Protein AF-A0A3M7QL82-F1 (afdb_monomer_lite)

Structure (mmCIF, N/CA/C/O backbone):
data_AF-A0A3M7QL82-F1
#
_entry.id   AF-A0A3M7QL82-F1
#
loop_
_atom_site.group_PDB
_atom_site.id
_atom_site.type_symbol
_atom_site.label_atom_id
_atom_site.label_alt_id
_atom_site.label_comp_id
_atom_site.label_asym_id
_atom_site.label_entity_id
_atom_site.label_seq_id
_atom_site.pdbx_PDB_ins_code
_atom_site.Cartn_x
_atom_site.Cartn_y
_atom_site.Cartn_z
_atom_site.occupancy
_atom_site.B_iso_or_equiv
_atom_site.auth_seq_id
_atom_site.auth_comp_id
_atom_site.auth_asym_id
_atom_site.auth_atom_id
_atom_site.pdbx_PDB_model_num
ATOM 1 N N . MET A 1 1 ? 53.773 -26.447 -35.387 1.00 38.72 1 MET A N 1
ATOM 2 C CA . MET A 1 1 ? 53.080 -25.247 -35.894 1.00 38.72 1 MET A CA 1
ATOM 3 C C . MET A 1 1 ? 54.120 -24.141 -35.953 1.00 38.72 1 MET A C 1
ATOM 5 O O . MET A 1 1 ? 54.523 -23.651 -34.909 1.00 38.72 1 MET A O 1
ATOM 9 N N . LEU A 1 2 ? 54.690 -23.881 -37.133 1.00 38.50 2 LEU A N 1
ATOM 10 C CA . LEU A 1 2 ? 55.641 -22.779 -37.301 1.00 38.50 2 LEU A CA 1
ATOM 11 C C . LEU A 1 2 ? 54.832 -21.485 -37.176 1.00 38.50 2 LEU A C 1
ATOM 13 O O . LEU A 1 2 ? 53.943 -21.253 -37.990 1.00 38.50 2 LEU A O 1
ATOM 17 N N . MET A 1 3 ? 55.087 -20.707 -36.126 1.00 42.16 3 MET A N 1
ATOM 18 C CA . MET A 1 3 ? 54.547 -19.357 -35.973 1.00 42.16 3 MET A CA 1
ATOM 19 C C . MET A 1 3 ? 55.106 -18.533 -37.137 1.00 42.16 3 MET A C 1
ATOM 21 O O . MET A 1 3 ? 56.284 -18.182 -37.135 1.00 42.16 3 MET A O 1
ATOM 25 N N . LEU A 1 4 ? 54.310 -18.334 -38.189 1.00 55.72 4 LEU A N 1
ATOM 26 C CA . LEU A 1 4 ? 54.666 -17.415 -39.264 1.00 55.72 4 LEU A CA 1
ATOM 27 C C . LEU A 1 4 ? 54.619 -16.009 -38.665 1.00 55.72 4 LEU A C 1
ATOM 29 O O . LEU A 1 4 ? 53.579 -15.590 -38.168 1.00 55.72 4 LEU A O 1
ATOM 33 N N . ASP A 1 5 ? 55.759 -15.328 -38.669 1.00 60.69 5 ASP A N 1
ATOM 34 C CA . ASP A 1 5 ? 55.912 -13.963 -38.170 1.00 60.69 5 ASP A CA 1
ATOM 35 C C . ASP A 1 5 ? 54.894 -13.029 -38.859 1.00 60.69 5 ASP A C 1
ATOM 37 O O . ASP A 1 5 ? 54.830 -13.001 -40.092 1.00 60.69 5 ASP A O 1
ATOM 41 N N . ASP A 1 6 ? 54.114 -12.245 -38.099 1.00 67.44 6 ASP A N 1
ATOM 42 C CA . ASP A 1 6 ? 53.086 -11.311 -38.620 1.00 67.44 6 ASP A CA 1
ATOM 43 C C . ASP A 1 6 ? 53.654 -10.323 -39.665 1.00 67.44 6 ASP A C 1
ATOM 45 O O . ASP A 1 6 ? 52.943 -9.778 -40.515 1.00 67.44 6 ASP A O 1
ATOM 49 N N . GLU A 1 7 ? 54.970 -10.117 -39.640 1.00 75.94 7 GLU A N 1
ATOM 50 C CA . GLU A 1 7 ? 55.744 -9.311 -40.583 1.00 75.94 7 GLU A CA 1
ATOM 51 C C . GLU A 1 7 ? 55.794 -9.871 -42.017 1.00 75.94 7 GLU A C 1
ATOM 53 O O . GLU A 1 7 ? 56.098 -9.124 -42.958 1.00 75.94 7 GLU A O 1
ATOM 58 N N . LEU A 1 8 ? 55.477 -11.157 -42.212 1.00 78.94 8 LEU A N 1
ATOM 59 C CA . LEU A 1 8 ? 55.397 -11.812 -43.525 1.00 78.94 8 LEU A CA 1
ATOM 60 C C . LEU A 1 8 ? 54.134 -11.419 -44.300 1.00 78.94 8 LEU A C 1
ATOM 62 O O . LEU A 1 8 ? 54.125 -11.441 -45.532 1.00 78.94 8 LEU A O 1
ATOM 66 N N . PHE A 1 9 ? 53.076 -11.021 -43.590 1.00 85.69 9 PHE A N 1
ATOM 67 C CA . PHE A 1 9 ? 51.798 -10.622 -44.178 1.00 85.69 9 PHE A CA 1
ATOM 68 C C . PHE A 1 9 ? 51.691 -9.118 -44.437 1.00 85.69 9 PHE A C 1
ATOM 70 O O . PHE A 1 9 ? 50.705 -8.661 -45.020 1.00 85.69 9 PHE A O 1
ATOM 77 N N . LYS A 1 10 ? 52.705 -8.337 -44.051 1.00 90.25 10 LYS A N 1
ATOM 78 C CA . LYS A 1 10 ? 52.745 -6.889 -44.262 1.00 90.25 10 LYS A CA 1
ATOM 79 C C . LYS A 1 10 ? 53.452 -6.530 -45.559 1.00 90.25 10 LYS A C 1
ATOM 81 O O . LYS A 1 10 ? 54.541 -7.001 -45.878 1.00 90.25 10 LYS A O 1
ATOM 86 N N . CYS A 1 11 ? 52.849 -5.612 -46.302 1.00 91.81 11 CYS A N 1
ATOM 87 C CA . CYS A 1 11 ? 53.449 -5.056 -47.497 1.00 91.81 11 CYS A CA 1
ATOM 88 C C . CYS A 1 11 ? 54.651 -4.184 -47.141 1.00 91.81 11 CYS A C 1
ATOM 90 O O . CYS A 1 11 ? 54.502 -3.156 -46.481 1.00 91.81 11 CYS A O 1
ATOM 92 N N . LYS A 1 12 ? 55.821 -4.489 -47.705 1.00 88.19 12 LYS A N 1
ATOM 93 C CA . LYS A 1 12 ? 57.046 -3.706 -47.464 1.00 88.19 12 LYS A CA 1
ATOM 94 C C . LYS A 1 12 ? 56.990 -2.258 -47.976 1.00 88.19 12 LYS A C 1
ATOM 96 O O . LYS A 1 12 ? 57.871 -1.460 -47.673 1.00 88.19 12 LYS A O 1
ATOM 101 N N . PHE A 1 13 ? 55.960 -1.889 -48.745 1.00 89.44 13 PHE A N 1
ATOM 102 C CA . PHE A 1 13 ? 55.777 -0.535 -49.276 1.00 89.44 13 PHE A CA 1
ATOM 103 C C . PHE A 1 13 ? 54.803 0.313 -48.461 1.00 89.44 13 PHE A C 1
ATOM 105 O O . PHE A 1 13 ? 55.164 1.446 -48.127 1.00 89.44 13 PHE A O 1
ATOM 112 N N . CYS A 1 14 ? 53.608 -0.210 -48.167 1.00 91.56 14 CYS A N 1
ATOM 113 C CA . CYS A 1 14 ? 52.545 0.519 -47.466 1.00 91.56 14 CYS A CA 1
ATOM 114 C C . CYS A 1 14 ? 52.379 0.126 -45.991 1.00 91.56 14 CYS A C 1
ATOM 116 O O . CYS A 1 14 ? 51.593 0.764 -45.299 1.00 91.56 14 CYS A O 1
ATOM 118 N N . GLN A 1 15 ? 53.095 -0.902 -45.522 1.00 88.88 15 GLN A N 1
ATOM 119 C CA . GLN A 1 15 ? 53.064 -1.430 -44.149 1.00 88.88 15 GLN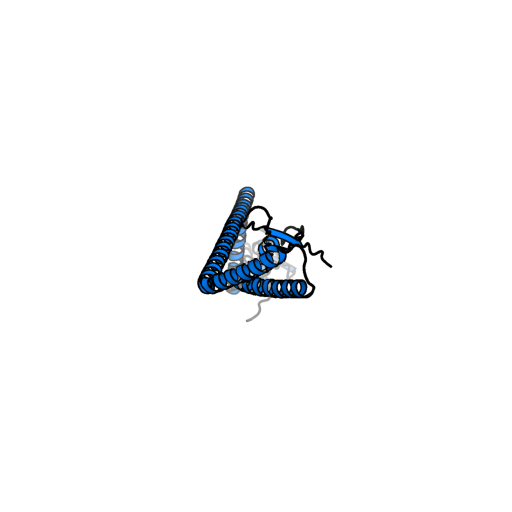 A CA 1
ATOM 120 C C . GLN A 1 15 ? 51.693 -1.953 -43.678 1.00 88.88 15 GLN A C 1
ATOM 122 O O . GLN A 1 15 ? 51.524 -2.292 -42.510 1.00 88.88 15 GLN A O 1
ATOM 127 N N . LYS A 1 16 ? 50.713 -2.058 -44.584 1.00 90.19 16 LYS A N 1
ATOM 128 C CA . LYS A 1 16 ? 49.408 -2.695 -44.345 1.00 90.19 16 LYS A CA 1
ATOM 129 C C . LYS A 1 16 ? 49.456 -4.174 -44.729 1.00 90.19 16 LYS A C 1
ATOM 131 O O . LYS A 1 16 ? 50.356 -4.584 -45.466 1.00 90.19 16 LYS A O 1
ATOM 136 N N . THR A 1 17 ? 48.468 -4.951 -44.287 1.00 88.31 17 THR A N 1
ATOM 137 C CA .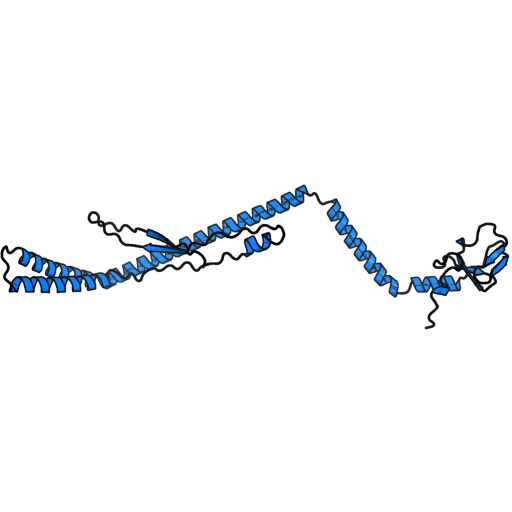 THR A 1 17 ? 48.261 -6.335 -44.738 1.00 88.31 17 THR A CA 1
ATOM 138 C C . THR A 1 17 ? 48.234 -6.402 -46.265 1.00 88.31 17 THR A C 1
ATOM 140 O O . THR A 1 17 ? 47.618 -5.560 -46.926 1.00 88.31 17 THR A O 1
ATOM 143 N N . LEU A 1 18 ? 48.950 -7.373 -46.826 1.00 89.56 18 LEU A N 1
ATOM 144 C CA . LEU A 1 18 ? 49.077 -7.566 -48.263 1.00 89.56 18 LEU A CA 1
ATOM 145 C C . LEU A 1 18 ? 47.705 -7.805 -48.905 1.00 89.56 18 LEU A C 1
ATOM 147 O O . LEU A 1 18 ? 46.992 -8.734 -48.544 1.00 89.56 18 LEU A O 1
ATOM 151 N N . ASN A 1 19 ? 47.370 -6.979 -49.893 1.00 88.75 19 ASN A N 1
ATOM 152 C CA . ASN A 1 19 ? 46.201 -7.147 -50.749 1.00 88.75 19 ASN A CA 1
ATOM 153 C C . ASN A 1 19 ? 46.685 -7.472 -52.169 1.00 88.75 19 ASN A C 1
ATOM 155 O O . ASN A 1 19 ? 47.445 -6.683 -52.738 1.00 88.75 19 ASN A O 1
ATOM 159 N N . ASP A 1 20 ? 46.289 -8.632 -52.704 1.00 90.19 20 ASP A N 1
ATOM 160 C CA . ASP A 1 20 ? 46.795 -9.205 -53.964 1.00 90.19 20 ASP A CA 1
ATOM 161 C C . ASP A 1 20 ? 48.344 -9.190 -54.041 1.00 90.19 20 ASP A C 1
ATOM 163 O O . ASP A 1 20 ? 48.938 -8.399 -54.789 1.00 90.19 20 ASP A O 1
ATOM 167 N N . PRO A 1 21 ? 49.026 -10.010 -53.211 1.00 93.31 21 PRO A N 1
ATOM 168 C CA . PRO A 1 21 ? 50.477 -9.964 -53.060 1.00 93.31 21 PRO A CA 1
ATOM 169 C C . PRO A 1 21 ? 51.205 -10.320 -54.361 1.00 93.31 21 PRO A C 1
ATOM 171 O O . PRO A 1 21 ? 50.915 -11.327 -55.005 1.00 93.31 21 PRO A O 1
ATOM 174 N N . ARG A 1 22 ? 52.215 -9.526 -54.721 1.00 93.69 22 ARG A N 1
ATOM 175 C CA . ARG A 1 22 ? 53.104 -9.713 -55.874 1.00 93.69 22 ARG A CA 1
ATOM 176 C C . ARG A 1 22 ? 54.542 -9.923 -55.419 1.00 93.69 22 ARG A C 1
ATOM 178 O O . ARG A 1 22 ? 55.003 -9.202 -54.539 1.00 93.69 22 ARG A O 1
ATOM 185 N N . ILE A 1 23 ? 55.239 -10.875 -56.038 1.00 93.50 23 ILE A N 1
ATOM 186 C CA . ILE A 1 23 ? 56.617 -11.244 -55.686 1.00 93.50 23 ILE A CA 1
ATOM 187 C C . ILE A 1 23 ? 57.605 -10.398 -56.491 1.00 93.50 23 ILE A C 1
ATOM 189 O O . ILE A 1 23 ? 57.558 -10.369 -57.724 1.00 93.50 23 ILE A O 1
ATOM 193 N N . LEU A 1 24 ? 58.515 -9.728 -55.791 1.00 93.00 24 LEU A N 1
ATOM 194 C CA . LEU A 1 24 ? 59.662 -9.040 -56.375 1.00 93.00 24 LEU A CA 1
ATOM 195 C C . LEU A 1 24 ? 60.792 -10.036 -56.691 1.00 93.00 24 LEU A C 1
ATOM 197 O O . LEU A 1 24 ? 60.893 -11.066 -56.030 1.00 93.00 24 LEU A O 1
ATOM 201 N N . PRO A 1 25 ? 61.711 -9.728 -57.627 1.00 92.69 25 PRO A N 1
ATOM 202 C CA . PRO A 1 25 ? 62.859 -10.593 -57.923 1.00 92.69 25 PRO A CA 1
ATOM 203 C C . PRO A 1 25 ? 63.746 -10.915 -56.712 1.00 92.69 25 PRO A C 1
ATOM 205 O O . PRO A 1 25 ? 64.403 -11.948 -56.702 1.00 92.69 25 PRO A O 1
ATOM 208 N N . CYS A 1 26 ? 63.746 -10.059 -55.684 1.00 92.19 26 CYS A N 1
ATOM 209 C CA . CYS A 1 26 ? 64.449 -10.296 -54.423 1.00 92.19 26 CYS A CA 1
ATOM 210 C C . CYS A 1 26 ? 63.698 -11.216 -53.436 1.00 92.19 26 CYS A C 1
ATOM 212 O O . CYS A 1 26 ? 64.174 -11.408 -52.325 1.00 92.19 26 CYS A O 1
ATOM 214 N N . GLY A 1 27 ? 62.522 -11.744 -53.799 1.00 89.62 27 GLY A N 1
ATOM 215 C CA . GLY A 1 27 ? 61.705 -12.646 -52.973 1.00 89.62 27 GLY A CA 1
ATOM 216 C C . GLY A 1 27 ? 60.665 -11.956 -52.081 1.00 89.62 27 GLY A C 1
ATOM 21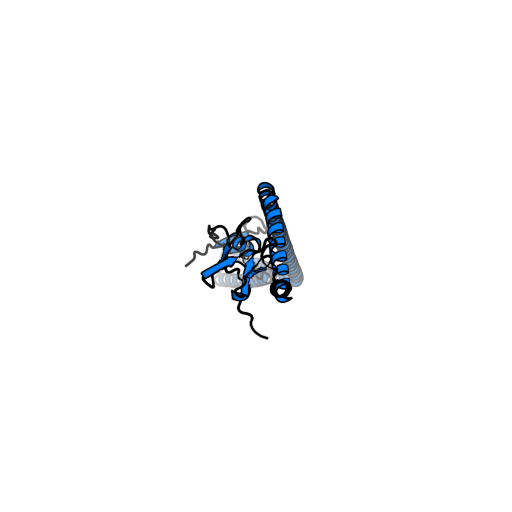7 O O . GLY A 1 27 ? 59.746 -12.606 -51.590 1.00 89.62 27 GLY A O 1
ATOM 218 N N . GLU A 1 28 ? 60.753 -10.637 -51.913 1.00 91.88 28 GLU A N 1
ATOM 219 C CA . GLU A 1 28 ? 59.814 -9.858 -51.096 1.00 91.88 28 GLU A CA 1
ATOM 220 C C . GLU A 1 28 ? 58.437 -9.716 -51.748 1.00 91.88 28 GLU A C 1
ATOM 222 O O . GLU A 1 28 ? 58.312 -9.691 -52.975 1.00 91.88 28 GLU A O 1
ATOM 227 N N . SER A 1 29 ? 57.397 -9.568 -50.924 1.00 92.75 29 SER A N 1
ATOM 228 C CA . SER A 1 29 ? 56.015 -9.422 -51.395 1.00 92.75 29 SER A CA 1
ATOM 229 C C . SER A 1 29 ? 55.451 -8.020 -51.149 1.00 92.75 29 SER A C 1
ATOM 231 O O . SER A 1 29 ? 55.646 -7.409 -50.095 1.00 92.75 29 SER A O 1
ATOM 233 N N . ILE A 1 30 ? 54.730 -7.493 -52.140 1.00 93.94 30 ILE A N 1
ATOM 234 C CA . ILE A 1 30 ? 54.096 -6.166 -52.100 1.00 93.94 30 ILE A CA 1
ATOM 235 C C . ILE A 1 30 ? 52.654 -6.224 -52.610 1.00 93.94 30 ILE A C 1
ATOM 237 O O . ILE A 1 30 ? 52.316 -7.138 -53.351 1.00 93.94 30 ILE A O 1
ATOM 241 N N . CYS A 1 31 ? 51.799 -5.258 -52.262 1.00 93.69 31 CYS A N 1
ATOM 242 C CA . CYS A 1 31 ? 50.459 -5.191 -52.855 1.00 93.69 31 CYS A CA 1
ATOM 243 C C . CYS A 1 31 ? 50.556 -4.841 -54.343 1.00 93.69 31 CYS A C 1
ATOM 245 O O . CYS A 1 31 ? 51.385 -4.010 -54.728 1.00 93.69 31 CYS A O 1
ATOM 247 N N . SER A 1 32 ? 49.666 -5.383 -55.172 1.00 91.31 32 SER A N 1
ATOM 248 C CA . SER A 1 32 ? 49.602 -5.024 -56.596 1.00 91.31 32 SER A CA 1
ATOM 249 C C . SER A 1 32 ? 49.390 -3.525 -56.825 1.00 91.31 32 SER A C 1
ATOM 251 O O . SER A 1 32 ? 50.033 -2.933 -57.688 1.00 91.31 32 SER A O 1
ATOM 253 N N . THR A 1 33 ? 48.585 -2.881 -55.979 1.00 91.88 33 THR A N 1
ATOM 254 C CA . THR A 1 33 ? 48.325 -1.431 -56.005 1.00 91.88 33 THR A CA 1
ATOM 255 C C . THR A 1 33 ? 49.527 -0.575 -55.603 1.00 91.88 33 THR A C 1
ATOM 257 O O . THR A 1 33 ? 49.556 0.618 -55.892 1.00 91.88 33 THR A O 1
ATOM 260 N N . CYS A 1 34 ? 50.535 -1.160 -54.948 1.00 92.25 34 CYS A N 1
ATOM 261 C CA . CYS A 1 34 ? 51.770 -0.460 -54.586 1.00 92.25 34 CYS A CA 1
ATOM 262 C C . CYS A 1 34 ? 52.776 -0.397 -55.743 1.00 92.25 34 CYS A C 1
ATOM 264 O O . CYS A 1 34 ? 53.832 0.217 -55.589 1.00 92.25 34 CYS A O 1
ATOM 266 N N . VAL A 1 35 ? 52.465 -1.010 -56.891 1.00 89.75 35 VAL A N 1
ATOM 267 C CA . VAL A 1 35 ? 53.227 -0.868 -58.133 1.00 89.75 35 VAL A CA 1
ATOM 268 C C . VAL A 1 35 ? 52.616 0.284 -58.939 1.00 89.75 35 VAL A C 1
ATOM 270 O O . VAL A 1 35 ? 51.498 0.143 -59.434 1.00 89.75 35 VAL A O 1
ATOM 273 N N . PRO A 1 36 ? 53.307 1.429 -59.100 1.00 85.19 36 PRO A N 1
ATOM 274 C CA . PRO A 1 36 ? 52.764 2.547 -59.865 1.00 85.19 36 PRO A CA 1
ATOM 275 C C . PRO A 1 36 ? 52.537 2.163 -61.333 1.00 85.19 36 PRO A C 1
ATOM 277 O O . PRO A 1 36 ? 53.384 1.509 -61.950 1.00 85.19 36 PRO A O 1
ATOM 280 N N . ALA A 1 37 ? 51.417 2.601 -61.910 1.00 82.25 37 ALA A N 1
ATOM 281 C CA . ALA A 1 37 ? 51.105 2.355 -63.316 1.00 82.25 37 ALA A CA 1
ATOM 282 C C . ALA A 1 37 ? 52.200 2.929 -64.237 1.00 82.25 37 ALA A C 1
ATOM 284 O O . ALA A 1 37 ? 52.689 4.037 -64.027 1.00 82.25 37 ALA A O 1
ATOM 285 N N . GLY A 1 38 ? 52.620 2.159 -65.247 1.00 78.44 38 GLY A N 1
ATOM 286 C CA . GLY A 1 38 ? 53.666 2.571 -66.196 1.00 78.44 38 GLY A CA 1
ATOM 287 C C . GLY A 1 38 ? 55.097 2.591 -65.635 1.00 78.44 38 GLY A C 1
ATOM 288 O O . GLY A 1 38 ? 56.030 2.976 -66.344 1.00 78.44 38 GLY A O 1
ATOM 289 N N . CYS A 1 39 ? 55.309 2.162 -64.386 1.00 85.75 39 CYS A N 1
ATOM 290 C CA . CYS A 1 39 ? 56.639 2.083 -63.791 1.00 85.75 39 CYS A CA 1
ATOM 291 C C . CYS A 1 39 ? 57.489 1.015 -64.496 1.00 85.75 39 CYS A C 1
ATOM 293 O O . CYS A 1 39 ? 57.133 -0.157 -64.493 1.00 85.75 39 CYS A O 1
ATOM 295 N N . LYS A 1 40 ? 58.635 1.403 -65.076 1.00 87.75 40 LYS A N 1
ATOM 296 C CA . LYS A 1 40 ? 59.572 0.463 -65.726 1.00 87.75 40 LYS A CA 1
ATOM 297 C C . LYS A 1 40 ? 60.547 -0.192 -64.743 1.00 87.75 40 LYS A C 1
ATOM 299 O O . LYS A 1 40 ? 61.027 -1.296 -64.993 1.00 87.75 40 LYS A O 1
ATOM 304 N N . ARG A 1 41 ? 60.885 0.494 -63.643 1.00 91.00 41 ARG A N 1
ATOM 305 C CA . ARG A 1 41 ? 61.802 0.001 -62.603 1.00 91.00 41 ARG A CA 1
ATOM 306 C C . ARG A 1 41 ? 61.332 0.441 -61.221 1.00 91.00 41 ARG A C 1
ATOM 308 O O . ARG A 1 41 ? 61.244 1.639 -60.966 1.00 91.00 41 ARG A O 1
ATOM 315 N N . LEU A 1 42 ? 61.101 -0.515 -60.328 1.00 91.88 42 LEU A N 1
ATOM 316 C CA . LEU A 1 42 ? 60.662 -0.275 -58.955 1.00 91.88 42 LEU A CA 1
ATOM 317 C C . LEU A 1 42 ? 61.852 -0.406 -57.994 1.00 91.88 42 LEU A C 1
ATOM 319 O O . LEU A 1 42 ? 62.547 -1.420 -58.015 1.00 91.88 42 LEU A O 1
ATOM 323 N N . LYS A 1 43 ? 62.091 0.601 -57.142 1.00 92.44 43 LYS A N 1
ATOM 324 C CA . LYS A 1 43 ? 63.104 0.518 -56.077 1.00 92.44 43 LYS A CA 1
ATOM 325 C C . LYS A 1 43 ? 62.514 -0.208 -54.867 1.00 92.44 43 LYS A C 1
ATOM 327 O O . LYS A 1 43 ? 61.607 0.326 -54.234 1.00 92.44 43 LYS A O 1
ATOM 332 N N . CYS A 1 44 ? 63.017 -1.397 -54.547 1.00 91.44 44 CYS A N 1
ATOM 333 C CA . CYS A 1 44 ? 62.573 -2.168 -53.389 1.00 91.44 44 CYS A CA 1
ATOM 334 C C . CYS A 1 44 ? 62.973 -1.469 -52.081 1.00 91.44 44 CYS A C 1
ATOM 336 O O . CYS A 1 44 ? 64.099 -0.990 -51.950 1.00 91.44 44 CYS A O 1
ATOM 338 N N . LYS A 1 45 ? 62.065 -1.407 -51.098 1.00 89.00 45 LYS A N 1
ATOM 339 C CA . LYS A 1 45 ? 62.373 -0.837 -49.774 1.00 89.00 45 LYS A CA 1
ATOM 340 C C . LYS A 1 45 ? 63.171 -1.788 -48.874 1.00 89.00 45 LYS A C 1
ATOM 342 O O . LYS A 1 45 ? 63.808 -1.292 -47.956 1.00 89.00 45 LYS A O 1
ATOM 347 N N . SER A 1 46 ? 63.170 -3.093 -49.161 1.00 89.44 46 SER A N 1
ATOM 348 C CA . SER A 1 46 ? 63.872 -4.102 -48.354 1.00 89.44 46 SER A CA 1
ATOM 349 C C . SER A 1 46 ? 65.313 -4.332 -48.812 1.00 89.44 46 SER A C 1
ATOM 351 O O . SER A 1 46 ? 66.225 -4.240 -48.005 1.00 89.44 46 SER A O 1
ATOM 353 N N . CYS A 1 47 ? 65.546 -4.591 -50.107 1.00 92.19 47 CYS A N 1
ATOM 354 C CA . CYS A 1 47 ? 66.902 -4.829 -50.634 1.00 92.19 47 CYS A CA 1
ATOM 355 C C . CYS A 1 47 ? 67.553 -3.582 -51.255 1.00 92.19 47 CYS A C 1
ATOM 357 O O . CYS A 1 47 ? 68.690 -3.637 -51.706 1.00 92.19 47 CYS A O 1
ATOM 359 N N . HIS A 1 48 ? 66.826 -2.460 -51.329 1.00 91.12 48 HIS A N 1
ATOM 360 C CA . HIS A 1 48 ? 67.266 -1.181 -51.907 1.00 91.12 48 HIS A CA 1
ATOM 361 C C . HIS A 1 48 ? 67.632 -1.183 -53.407 1.00 91.12 48 HIS A C 1
ATOM 363 O O . HIS A 1 48 ? 67.931 -0.116 -53.959 1.00 91.12 48 HIS A O 1
ATOM 369 N N . GLU A 1 49 ? 67.514 -2.318 -54.099 1.00 92.75 49 GLU A N 1
ATOM 370 C CA . GLU A 1 49 ? 67.768 -2.451 -55.535 1.00 92.75 49 GLU A CA 1
ATOM 371 C C . GLU A 1 49 ? 66.601 -1.978 -56.421 1.00 92.75 49 GLU A C 1
ATOM 373 O O . GLU A 1 49 ? 65.443 -1.900 -56.000 1.00 92.75 49 GLU A O 1
ATOM 378 N N . LYS A 1 50 ? 66.905 -1.664 -57.691 1.00 92.19 50 LYS A N 1
ATOM 379 C CA . LYS A 1 50 ? 65.916 -1.291 -58.720 1.00 92.19 50 LYS A CA 1
ATOM 380 C C . LYS A 1 50 ? 65.563 -2.488 -59.604 1.00 92.19 50 LYS A C 1
ATOM 382 O O . LYS A 1 50 ? 66.266 -2.765 -60.583 1.00 92.19 50 LYS A O 1
ATOM 387 N N . HIS A 1 51 ? 64.429 -3.119 -59.326 1.00 91.69 51 HIS A N 1
ATOM 388 C CA . HIS A 1 51 ? 63.931 -4.261 -60.086 1.00 91.69 51 HIS A CA 1
ATOM 389 C C . HIS A 1 51 ? 63.198 -3.827 -61.361 1.00 91.69 51 HIS A C 1
ATOM 391 O O . HIS A 1 51 ? 62.380 -2.904 -61.300 1.00 91.69 51 HIS A O 1
ATOM 397 N N . PRO A 1 52 ? 63.458 -4.466 -62.515 1.00 91.12 52 PRO A N 1
ATOM 398 C CA . PRO A 1 52 ? 62.673 -4.238 -63.722 1.00 91.12 52 PRO A CA 1
ATOM 399 C C . PRO A 1 52 ? 61.240 -4.740 -63.513 1.00 91.12 52 PRO A C 1
ATOM 401 O O . PRO A 1 52 ? 61.029 -5.840 -63.003 1.00 91.12 52 PRO A O 1
ATOM 404 N N . VAL A 1 53 ? 60.259 -3.930 -63.902 1.00 89.81 53 VAL A N 1
ATOM 405 C CA . VAL A 1 53 ? 58.842 -4.305 -63.839 1.00 89.81 53 VAL A CA 1
ATOM 406 C C . VAL A 1 53 ? 58.471 -4.970 -65.171 1.00 89.81 53 VAL A C 1
ATOM 408 O O . VAL A 1 53 ? 58.621 -4.335 -66.218 1.00 89.81 53 VAL A O 1
ATOM 411 N N . PRO A 1 54 ? 58.009 -6.234 -65.181 1.00 88.94 54 PRO A N 1
ATOM 412 C CA . PRO A 1 54 ? 57.587 -6.896 -66.414 1.00 88.94 54 PRO A CA 1
ATOM 413 C C . PRO A 1 54 ? 56.398 -6.180 -67.071 1.00 88.94 54 PRO A C 1
ATOM 415 O O . PRO A 1 54 ? 55.584 -5.572 -66.381 1.00 88.94 54 PRO A O 1
ATOM 418 N N . GLN A 1 55 ? 56.227 -6.318 -68.393 1.00 82.94 55 GLN A N 1
ATOM 419 C CA . GLN A 1 55 ? 55.098 -5.708 -69.128 1.00 82.94 55 GLN A CA 1
ATOM 420 C C . GLN A 1 55 ? 53.720 -6.115 -68.579 1.00 82.94 55 GLN A C 1
ATOM 422 O O . GLN A 1 55 ? 52.770 -5.345 -68.662 1.00 82.94 55 GLN A O 1
ATOM 427 N N . LYS A 1 56 ? 53.619 -7.317 -67.996 1.00 83.38 56 LYS A N 1
ATOM 428 C CA . LYS A 1 56 ? 52.402 -7.847 -67.359 1.00 83.38 56 LYS A CA 1
ATOM 429 C C . LYS A 1 56 ? 52.374 -7.649 -65.832 1.00 83.38 56 LYS A C 1
ATOM 431 O O . LYS A 1 56 ? 51.523 -8.223 -65.160 1.00 83.38 56 LYS A O 1
ATOM 436 N N . GLY A 1 57 ? 53.302 -6.863 -65.284 1.00 87.38 57 GLY A N 1
ATOM 437 C CA . GLY A 1 57 ? 53.500 -6.684 -63.846 1.00 87.38 57 GLY A CA 1
ATOM 438 C C . GLY A 1 57 ? 54.233 -7.849 -63.174 1.00 87.38 57 GLY A C 1
ATOM 439 O O . GLY A 1 57 ? 54.625 -8.827 -63.812 1.00 87.38 57 GLY A O 1
ATOM 440 N N . PHE A 1 58 ? 54.449 -7.727 -61.863 1.00 92.50 58 PHE A N 1
ATOM 441 C CA . PHE A 1 58 ? 55.050 -8.786 -61.051 1.00 92.50 58 PHE A CA 1
ATOM 442 C C . PHE A 1 58 ? 54.100 -9.984 -60.882 1.00 92.50 58 PHE A C 1
ATOM 444 O O . PHE A 1 58 ? 52.869 -9.848 -60.873 1.00 92.50 58 PHE A O 1
ATOM 451 N N . VAL A 1 59 ? 54.684 -11.173 -60.730 1.00 92.62 59 VAL A N 1
ATOM 452 C CA . VAL A 1 59 ? 53.939 -12.430 -60.585 1.00 92.62 59 VAL A CA 1
ATOM 453 C C . VAL A 1 59 ? 53.178 -12.432 -59.258 1.00 92.62 59 VAL A C 1
ATOM 455 O O . VAL A 1 59 ? 53.707 -12.016 -58.228 1.00 92.62 59 VAL A O 1
ATOM 458 N N . ALA A 1 60 ? 51.926 -12.892 -59.281 1.00 92.69 60 ALA A N 1
ATOM 459 C CA . ALA A 1 60 ? 51.115 -13.033 -58.075 1.00 92.69 60 ALA A CA 1
ATOM 460 C C . ALA A 1 60 ? 51.672 -14.122 -57.146 1.00 92.69 60 ALA A C 1
ATOM 462 O O . ALA A 1 60 ? 51.913 -15.253 -57.577 1.00 92.69 60 ALA A O 1
ATOM 463 N N . ASN A 1 61 ? 51.811 -13.802 -55.859 1.00 92.62 61 ASN A N 1
ATOM 464 C CA . ASN A 1 61 ? 52.174 -14.747 -54.812 1.00 92.62 61 ASN A CA 1
ATOM 465 C C . ASN A 1 61 ? 50.942 -15.541 -54.368 1.00 92.62 61 ASN A C 1
ATOM 467 O O . ASN A 1 61 ? 50.367 -15.300 -53.308 1.00 92.62 61 ASN A O 1
ATOM 471 N N . LYS A 1 62 ? 50.518 -16.497 -55.197 1.00 90.75 62 LYS A N 1
ATOM 472 C CA . LYS A 1 62 ? 49.327 -17.315 -54.915 1.00 90.75 62 LYS A CA 1
ATOM 473 C C . LYS A 1 62 ? 49.444 -18.114 -53.612 1.00 90.75 62 LYS A C 1
ATOM 475 O O . LYS A 1 62 ? 48.424 -18.402 -53.003 1.00 90.75 62 LYS A O 1
ATOM 480 N N . CYS A 1 63 ? 50.660 -18.478 -53.198 1.00 87.94 63 CYS A N 1
ATOM 481 C CA . CYS A 1 63 ? 50.890 -19.190 -51.941 1.00 87.94 63 CYS A CA 1
ATOM 482 C C . CYS A 1 63 ? 50.590 -18.279 -50.745 1.00 87.94 63 CYS A C 1
ATOM 484 O O . CYS A 1 63 ? 49.759 -18.616 -49.910 1.00 87.94 63 CYS A O 1
ATOM 486 N N . LEU A 1 64 ? 51.175 -17.077 -50.731 1.00 87.38 64 LEU A N 1
ATOM 487 C CA . LEU A 1 64 ? 50.952 -16.104 -49.663 1.00 87.38 64 LEU A CA 1
ATOM 488 C C . LEU A 1 64 ? 49.506 -15.598 -49.620 1.00 87.38 64 LEU A C 1
ATOM 490 O O . LEU A 1 64 ? 48.971 -15.400 -48.536 1.00 87.38 64 LEU A O 1
ATOM 494 N N . ALA A 1 65 ? 48.863 -15.439 -50.782 1.00 86.44 65 ALA A N 1
ATOM 495 C CA . ALA A 1 65 ? 47.439 -15.118 -50.867 1.00 86.44 65 ALA A CA 1
ATOM 496 C C . ALA A 1 65 ? 46.573 -16.201 -50.200 1.00 86.44 65 ALA A C 1
ATOM 498 O O . ALA A 1 65 ? 45.755 -15.880 -49.347 1.00 86.44 65 ALA A O 1
ATOM 499 N N . LYS A 1 66 ? 46.825 -17.485 -50.495 1.00 86.38 66 LYS A N 1
ATOM 500 C CA . LYS A 1 66 ? 46.120 -18.603 -49.849 1.00 86.38 66 LYS A CA 1
ATOM 501 C C . LYS A 1 66 ? 46.402 -18.699 -48.349 1.00 86.38 66 LYS A C 1
ATOM 503 O O . LYS A 1 66 ? 45.499 -19.017 -47.585 1.00 86.38 66 LYS A O 1
ATOM 508 N N . SER A 1 67 ? 47.631 -18.413 -47.913 1.00 84.31 67 SER A N 1
ATOM 509 C CA . SER A 1 67 ? 47.962 -18.347 -46.484 1.00 84.31 67 SER A CA 1
ATOM 510 C C . SER A 1 67 ? 47.206 -17.216 -45.779 1.00 84.31 67 SER A C 1
ATOM 512 O O . SER A 1 67 ? 46.636 -17.449 -44.720 1.00 84.31 67 SER A O 1
ATOM 514 N N . LEU A 1 68 ? 47.138 -16.022 -46.381 1.00 81.56 68 LEU A N 1
ATOM 515 C CA . LEU A 1 68 ? 46.347 -14.890 -45.874 1.00 81.56 68 LEU A CA 1
ATOM 516 C C . LEU A 1 68 ? 44.863 -15.239 -45.761 1.00 81.56 68 LEU A C 1
ATOM 518 O O . LEU A 1 68 ? 44.258 -14.992 -44.722 1.00 81.56 68 LEU A O 1
ATOM 522 N N . GLU A 1 69 ? 44.302 -15.837 -46.811 1.00 80.31 69 GLU A N 1
ATOM 523 C CA . GLU A 1 69 ? 42.919 -16.316 -46.832 1.00 80.31 69 GLU A CA 1
ATOM 524 C C . GLU A 1 69 ? 42.681 -17.328 -45.705 1.00 80.31 69 GLU A C 1
ATOM 526 O O . GLU A 1 69 ? 41.759 -17.149 -44.922 1.00 80.31 69 GLU A O 1
ATOM 531 N N . SER A 1 70 ? 43.572 -18.307 -45.518 1.00 77.62 70 SER A N 1
ATOM 532 C CA . SER A 1 70 ? 43.437 -19.303 -44.445 1.00 77.62 70 SER A CA 1
ATOM 533 C C . SER A 1 70 ? 43.538 -18.724 -43.026 1.00 77.62 70 SER A C 1
ATOM 535 O O . SER A 1 70 ? 42.890 -19.231 -42.114 1.00 77.62 70 SER A O 1
ATOM 537 N N . THR A 1 71 ? 44.310 -17.649 -42.827 1.00 74.00 71 THR A N 1
ATOM 538 C CA . THR A 1 71 ? 44.387 -16.942 -41.539 1.00 74.00 71 THR A CA 1
ATOM 539 C C . THR A 1 71 ? 43.115 -16.132 -41.275 1.00 74.00 71 THR A C 1
ATOM 541 O O . THR A 1 71 ? 42.636 -16.087 -40.143 1.00 74.00 71 THR A O 1
ATOM 544 N N . LEU A 1 72 ? 42.536 -15.516 -42.310 1.00 66.94 72 LEU A N 1
ATOM 545 C CA . LEU A 1 72 ? 41.265 -14.787 -42.218 1.00 66.94 72 LEU A CA 1
ATOM 546 C C . LEU A 1 72 ? 40.064 -15.729 -42.041 1.00 66.94 72 LEU A C 1
ATOM 548 O O . LEU A 1 72 ? 39.135 -15.398 -41.307 1.00 66.94 72 LEU A O 1
ATOM 552 N N . ASP A 1 73 ? 40.116 -16.910 -42.658 1.00 64.62 73 ASP A N 1
ATOM 553 C CA . ASP A 1 73 ? 39.124 -17.981 -42.533 1.00 64.62 73 ASP A CA 1
ATOM 554 C C . ASP A 1 73 ? 39.308 -18.841 -41.276 1.00 64.62 73 ASP A C 1
ATOM 556 O O . ASP A 1 73 ? 38.510 -19.757 -41.040 1.00 64.62 73 ASP A O 1
ATOM 560 N N . SER A 1 74 ? 40.327 -18.548 -40.457 1.00 65.44 74 SER A N 1
ATOM 561 C CA . SER A 1 74 ? 40.545 -19.246 -39.193 1.00 65.44 74 SER A CA 1
ATOM 562 C C . SER A 1 74 ? 39.277 -19.195 -38.336 1.00 65.44 74 SER A C 1
ATOM 564 O O . SER A 1 74 ? 38.630 -18.153 -38.175 1.00 65.44 74 SER A O 1
ATOM 566 N N . GLU A 1 75 ? 38.888 -20.353 -37.797 1.00 60.19 75 GLU A N 1
ATOM 567 C CA . GLU A 1 75 ? 37.665 -20.496 -37.001 1.00 60.19 75 GLU A CA 1
ATOM 568 C C . GLU A 1 75 ? 37.634 -19.575 -35.771 1.00 60.19 75 GLU A C 1
ATOM 570 O O . GLU A 1 75 ? 36.552 -19.293 -35.271 1.00 60.19 75 GLU A O 1
ATOM 575 N N . ASP A 1 76 ? 38.772 -19.019 -35.349 1.00 64.00 76 ASP A N 1
ATOM 576 C CA . ASP A 1 76 ? 38.895 -18.102 -34.212 1.00 64.00 76 ASP A CA 1
ATOM 577 C C . ASP A 1 76 ? 38.305 -16.697 -34.450 1.00 64.00 76 ASP A C 1
ATOM 579 O O . ASP A 1 76 ? 37.920 -16.012 -33.496 1.00 64.00 76 ASP A O 1
ATOM 583 N N . LEU A 1 77 ? 38.178 -16.236 -35.702 1.00 66.81 77 LEU A N 1
ATOM 584 C CA . LEU A 1 77 ? 37.642 -14.897 -36.003 1.00 66.81 77 LEU A CA 1
ATOM 585 C C . LEU A 1 77 ? 36.115 -14.871 -36.169 1.00 66.81 77 LEU A C 1
ATOM 587 O O . LEU A 1 77 ? 35.478 -13.845 -35.904 1.00 66.81 77 LEU A O 1
ATOM 591 N N . LYS A 1 78 ? 35.499 -15.999 -36.543 1.00 70.88 78 LYS A N 1
ATOM 592 C CA . LYS A 1 78 ? 34.038 -16.114 -36.721 1.00 70.88 78 LYS A CA 1
ATOM 593 C C . LYS A 1 78 ? 33.244 -15.858 -35.424 1.00 70.88 78 LYS A C 1
ATOM 595 O O . LYS A 1 78 ? 32.259 -15.117 -35.493 1.00 70.88 78 LYS A O 1
ATOM 600 N N . PRO A 1 79 ? 33.638 -16.386 -34.245 1.00 73.12 79 PRO A N 1
ATOM 601 C CA . PRO A 1 79 ? 32.964 -16.110 -32.978 1.00 73.12 79 PRO A CA 1
ATOM 602 C C . PRO A 1 79 ? 33.015 -14.628 -32.608 1.00 73.12 79 PRO A C 1
ATOM 604 O O . PRO A 1 79 ? 31.986 -14.054 -32.259 1.00 73.12 79 PRO A O 1
ATOM 607 N N . ARG A 1 80 ? 34.182 -13.987 -32.769 1.00 74.12 80 ARG A N 1
ATOM 608 C CA . ARG A 1 80 ? 34.363 -12.560 -32.458 1.00 74.12 80 ARG A CA 1
ATOM 609 C C . ARG A 1 80 ? 33.510 -11.685 -33.369 1.00 74.12 80 ARG A C 1
ATOM 611 O O . ARG A 1 80 ? 32.860 -10.757 -32.905 1.00 74.12 80 ARG A O 1
ATOM 618 N N . PHE A 1 81 ? 33.440 -12.007 -34.661 1.00 78.06 81 PHE A N 1
ATOM 619 C CA . PHE A 1 81 ? 32.585 -11.277 -35.595 1.00 78.06 81 PHE A CA 1
ATOM 620 C C . PHE A 1 81 ? 31.093 -11.435 -35.269 1.00 78.06 81 PHE A C 1
ATOM 622 O O . PHE A 1 81 ? 30.344 -10.461 -35.315 1.00 78.06 81 PHE A O 1
ATOM 629 N N . LYS A 1 82 ? 30.660 -12.639 -34.873 1.00 80.69 82 LYS A N 1
ATOM 630 C CA . LYS A 1 82 ? 29.283 -12.894 -34.426 1.00 8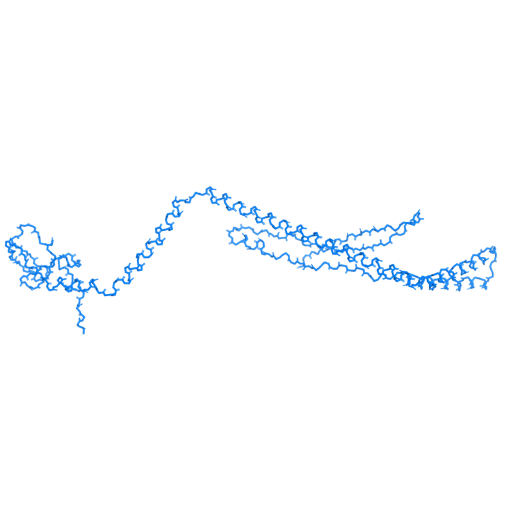0.69 82 LYS A CA 1
ATOM 631 C C . LYS A 1 82 ? 28.936 -12.106 -33.159 1.00 80.69 82 LYS A C 1
ATOM 633 O O . LYS A 1 82 ? 27.834 -11.571 -33.056 1.00 80.69 82 LYS A O 1
ATOM 638 N N . GLU A 1 83 ? 29.873 -12.001 -32.222 1.00 84.25 83 GLU A N 1
ATOM 639 C CA . GLU A 1 83 ? 29.724 -11.189 -31.013 1.00 84.25 83 GLU A CA 1
ATOM 640 C C . GLU A 1 83 ? 29.585 -9.697 -31.348 1.00 84.25 83 GLU A C 1
ATOM 642 O O . GLU A 1 83 ? 28.636 -9.053 -30.901 1.00 84.25 83 GLU A O 1
ATOM 647 N N . TYR A 1 84 ? 30.442 -9.164 -32.224 1.00 84.38 84 TYR A N 1
ATOM 648 C CA . TYR A 1 84 ? 30.320 -7.782 -32.693 1.00 84.38 84 TYR A CA 1
ATOM 649 C C . TYR A 1 84 ? 28.995 -7.519 -33.415 1.00 84.38 84 TYR A C 1
ATOM 651 O O . TYR A 1 84 ? 28.371 -6.485 -33.194 1.00 84.38 84 TYR A O 1
ATOM 659 N N . GLN A 1 85 ? 28.509 -8.453 -34.235 1.00 84.25 85 GLN A N 1
ATOM 660 C CA . GLN A 1 85 ? 27.201 -8.319 -34.882 1.00 84.25 85 GLN A CA 1
ATOM 661 C C . GLN A 1 85 ? 26.045 -8.260 -33.877 1.00 84.25 85 GLN A C 1
ATOM 663 O O . GLN A 1 85 ? 25.097 -7.502 -34.085 1.00 84.25 85 GLN A O 1
ATOM 668 N N . LEU A 1 86 ? 26.106 -9.042 -32.795 1.00 89.44 86 LEU A N 1
ATOM 669 C CA . LEU A 1 86 ? 25.110 -8.988 -31.722 1.00 89.44 86 LEU A CA 1
ATOM 670 C C . LEU A 1 86 ? 25.149 -7.643 -30.994 1.00 89.44 86 LEU A C 1
ATOM 672 O O . LEU A 1 86 ? 24.098 -7.044 -30.779 1.00 89.44 86 LEU A O 1
ATOM 676 N N . GLN A 1 87 ? 26.344 -7.137 -30.684 1.00 91.00 87 GLN A N 1
ATOM 677 C CA . GLN A 1 87 ? 26.514 -5.825 -30.057 1.00 91.00 87 GLN A CA 1
ATOM 678 C C . GLN A 1 87 ? 25.986 -4.695 -30.949 1.00 91.00 87 GLN A C 1
ATOM 680 O O . GLN A 1 87 ? 25.274 -3.815 -30.473 1.00 91.00 87 GLN A O 1
ATOM 685 N N . VAL A 1 88 ? 26.269 -4.739 -32.253 1.00 90.81 88 VAL A N 1
ATOM 686 C CA . VAL A 1 88 ? 25.751 -3.750 -33.209 1.00 90.81 88 VAL A CA 1
ATOM 687 C C . VAL A 1 88 ? 24.225 -3.801 -33.267 1.00 90.81 88 VAL A C 1
ATOM 689 O O . VAL A 1 88 ? 23.594 -2.753 -33.188 1.00 90.81 88 VAL A O 1
ATOM 692 N N . LYS A 1 89 ? 23.613 -4.993 -33.322 1.00 91.19 89 LYS A N 1
ATOM 693 C CA . LYS A 1 89 ? 22.146 -5.132 -33.282 1.00 91.19 89 LYS A CA 1
ATOM 694 C C . LYS A 1 89 ? 21.534 -4.558 -32.003 1.00 91.19 89 LYS A C 1
ATOM 696 O O . LYS A 1 89 ? 20.512 -3.878 -32.078 1.00 91.19 89 LYS A O 1
ATOM 701 N N . ASP A 1 90 ? 22.149 -4.808 -30.848 1.00 90.19 90 ASP A N 1
ATOM 702 C CA . ASP A 1 90 ? 21.705 -4.246 -29.568 1.00 90.19 90 ASP A CA 1
ATOM 703 C C . ASP A 1 90 ? 21.767 -2.710 -29.585 1.00 90.19 90 ASP A C 1
ATOM 705 O O . ASP A 1 90 ? 20.778 -2.045 -29.269 1.00 90.19 90 ASP A O 1
ATOM 709 N N . ILE A 1 91 ? 22.878 -2.136 -30.055 1.00 89.75 91 ILE A N 1
ATOM 710 C CA . ILE A 1 91 ? 23.046 -0.682 -30.187 1.00 89.75 91 ILE A CA 1
ATOM 711 C C . ILE A 1 91 ? 22.007 -0.085 -31.142 1.00 89.75 91 ILE A C 1
ATOM 713 O O . ILE A 1 91 ? 21.385 0.920 -30.799 1.00 89.75 91 ILE A O 1
ATOM 717 N N . THR A 1 92 ? 21.768 -0.702 -32.302 1.00 90.25 92 THR A N 1
ATOM 718 C CA . THR A 1 92 ? 20.745 -0.243 -33.254 1.00 90.25 92 THR A CA 1
ATOM 719 C C . THR A 1 92 ? 19.358 -0.254 -32.615 1.00 90.25 92 THR A C 1
ATOM 721 O O . THR A 1 92 ? 18.665 0.755 -32.660 1.00 90.25 92 THR A O 1
ATOM 724 N N . SER A 1 93 ? 18.992 -1.330 -31.911 1.00 86.38 93 SER A N 1
ATOM 725 C CA . SER A 1 93 ? 17.691 -1.412 -31.232 1.00 86.38 93 SER A CA 1
ATOM 726 C C . SER A 1 93 ? 17.506 -0.340 -30.148 1.00 86.38 93 SER A C 1
ATOM 728 O O . SER A 1 93 ? 16.408 0.184 -29.954 1.00 86.38 93 SER A O 1
ATOM 730 N N . LYS A 1 94 ? 18.587 0.032 -29.451 1.00 86.75 94 LYS A N 1
ATOM 731 C CA . LYS A 1 94 ? 18.588 1.129 -28.475 1.00 86.75 94 LYS A CA 1
ATOM 732 C C . LYS A 1 94 ? 18.480 2.492 -29.157 1.00 86.75 94 LYS A C 1
ATOM 734 O O . LYS A 1 94 ? 17.748 3.343 -28.660 1.00 86.75 94 LYS A O 1
ATOM 739 N N . MET A 1 95 ? 19.158 2.699 -30.286 1.00 83.56 95 MET A N 1
ATOM 740 C CA . MET A 1 95 ? 19.035 3.932 -31.070 1.00 83.56 95 MET A CA 1
ATOM 741 C C . MET A 1 95 ? 17.626 4.121 -31.624 1.00 83.56 95 MET A C 1
ATOM 743 O O . MET A 1 95 ? 17.092 5.218 -31.495 1.00 83.56 95 MET A O 1
ATOM 747 N N . ASP A 1 96 ? 16.995 3.068 -32.142 1.00 83.75 96 ASP A N 1
ATOM 748 C CA . ASP A 1 96 ? 15.613 3.132 -32.625 1.00 83.75 96 ASP A CA 1
ATOM 749 C C . ASP A 1 96 ? 14.651 3.521 -31.496 1.00 83.75 96 ASP A C 1
ATOM 751 O O . ASP A 1 96 ? 13.745 4.331 -31.688 1.00 83.75 96 ASP A O 1
ATOM 755 N N . ARG A 1 97 ? 14.870 3.010 -30.278 1.00 78.25 97 ARG A N 1
ATOM 756 C CA . ARG A 1 97 ? 14.102 3.434 -29.096 1.00 78.25 97 ARG A CA 1
ATOM 757 C C . ARG A 1 97 ? 14.307 4.913 -28.777 1.00 78.25 97 ARG A C 1
ATOM 759 O O . ARG A 1 97 ? 13.335 5.597 -28.493 1.00 78.25 97 ARG A O 1
ATOM 766 N N . ILE A 1 98 ? 15.541 5.411 -28.841 1.00 77.88 98 ILE A N 1
ATOM 767 C CA . ILE A 1 98 ? 15.863 6.827 -28.588 1.00 77.88 98 ILE A CA 1
ATOM 768 C C . ILE A 1 98 ? 15.274 7.742 -29.662 1.00 77.88 98 ILE A C 1
ATOM 770 O O . ILE A 1 98 ? 14.771 8.812 -29.340 1.00 77.88 98 ILE A O 1
ATOM 774 N N . GLN A 1 99 ? 15.296 7.332 -30.927 1.00 79.50 99 GLN A N 1
ATOM 775 C CA . GLN A 1 99 ? 14.730 8.126 -32.017 1.00 79.50 99 GLN A CA 1
ATOM 776 C C . GLN A 1 99 ? 13.204 8.204 -31.951 1.00 79.50 99 GLN A C 1
ATOM 778 O O . GLN A 1 99 ? 12.630 9.227 -32.309 1.00 79.50 99 GLN A O 1
ATOM 783 N N . ASN A 1 100 ? 12.556 7.151 -31.453 1.00 80.06 100 ASN A N 1
ATOM 784 C CA . ASN A 1 100 ? 11.104 7.099 -31.291 1.00 80.06 100 ASN A CA 1
ATOM 785 C C . ASN A 1 100 ? 10.624 7.570 -29.905 1.00 80.06 100 ASN A C 1
ATOM 787 O O . ASN A 1 100 ? 9.425 7.539 -29.627 1.00 80.06 100 ASN A O 1
ATOM 791 N N . LEU A 1 101 ? 11.534 8.007 -29.029 1.00 79.69 101 LEU A N 1
ATOM 792 C CA . LEU A 1 101 ? 11.194 8.534 -27.713 1.00 79.69 101 LEU A CA 1
ATOM 793 C C . LEU A 1 101 ? 10.583 9.933 -27.858 1.00 79.69 101 LEU A C 1
ATOM 795 O O . LEU A 1 101 ? 11.275 10.924 -28.087 1.00 79.69 101 LEU A O 1
ATOM 799 N N . CYS A 1 102 ? 9.270 10.027 -27.668 1.00 82.25 102 CYS A N 1
ATOM 800 C CA . CYS A 1 102 ? 8.604 11.305 -27.470 1.00 82.25 102 CYS A CA 1
ATOM 801 C C . CYS A 1 102 ? 8.641 11.650 -25.977 1.00 82.25 102 CYS A C 1
ATOM 803 O O . CYS A 1 102 ? 7.938 11.051 -25.163 1.00 82.25 102 CYS A O 1
ATOM 805 N N . ALA A 1 103 ? 9.456 12.638 -25.601 1.00 80.12 103 ALA A N 1
ATOM 806 C CA . ALA A 1 103 ? 9.597 13.052 -24.203 1.00 80.12 103 ALA A CA 1
ATOM 807 C C . ALA A 1 103 ? 8.242 13.386 -23.553 1.00 80.12 103 ALA A C 1
ATOM 809 O O . ALA A 1 103 ? 8.014 13.074 -22.388 1.00 80.12 103 ALA A O 1
ATOM 810 N N . GLN A 1 104 ? 7.317 13.968 -24.320 1.00 83.62 104 GLN A N 1
ATOM 811 C CA . GLN A 1 104 ? 5.989 14.317 -23.830 1.00 83.62 104 GLN A CA 1
ATOM 812 C C . GLN A 1 104 ? 5.141 13.084 -23.489 1.00 83.62 104 GLN A C 1
ATOM 814 O O . GLN A 1 104 ? 4.474 13.088 -22.453 1.00 83.62 104 GLN A O 1
ATOM 819 N N . SER A 1 105 ? 5.178 12.023 -24.307 1.00 82.75 105 SER A N 1
ATOM 820 C CA . SER A 1 105 ? 4.435 10.794 -24.006 1.00 82.75 105 SER A CA 1
ATOM 821 C C . SER A 1 105 ? 5.033 10.059 -22.814 1.00 82.75 105 SER A C 1
ATOM 823 O O . SER A 1 105 ? 4.287 9.581 -21.970 1.00 82.75 105 SER A O 1
ATOM 825 N N . GLU A 1 106 ? 6.360 10.024 -22.684 1.00 79.25 106 GLU A N 1
ATOM 826 C CA . GLU A 1 106 ? 7.014 9.396 -21.530 1.00 79.25 106 GLU A CA 1
ATOM 827 C C . GLU A 1 106 ? 6.721 10.127 -20.222 1.00 79.25 106 GLU A C 1
ATOM 829 O O . GLU A 1 106 ? 6.394 9.489 -19.223 1.00 79.25 106 GLU A O 1
ATOM 834 N N . ILE A 1 107 ? 6.781 11.463 -20.223 1.00 79.12 107 ILE A N 1
ATOM 835 C CA . ILE A 1 107 ? 6.415 12.268 -19.051 1.00 79.12 107 ILE A CA 1
ATOM 836 C C . ILE A 1 107 ? 4.946 12.030 -18.697 1.00 79.12 107 ILE A C 1
ATOM 838 O O . ILE A 1 107 ? 4.626 11.792 -17.534 1.00 79.12 107 ILE A O 1
ATOM 842 N N . SER A 1 108 ? 4.054 12.040 -19.690 1.00 86.69 108 SER A N 1
ATOM 843 C CA . SER A 1 108 ? 2.629 11.787 -19.471 1.00 86.69 108 SER A CA 1
ATOM 844 C C . SER A 1 108 ? 2.370 10.381 -18.921 1.00 86.69 108 SER A C 1
ATOM 846 O O . SER A 1 108 ? 1.625 10.240 -17.950 1.00 86.69 108 SER A O 1
ATOM 848 N N . ASN A 1 109 ? 3.034 9.357 -19.462 1.00 80.69 109 ASN A N 1
ATOM 849 C CA . ASN A 1 109 ? 2.953 7.978 -18.980 1.00 80.69 109 ASN A CA 1
ATOM 850 C C . ASN A 1 109 ? 3.479 7.859 -17.546 1.00 80.69 109 ASN A C 1
ATOM 852 O O . ASN A 1 109 ? 2.835 7.241 -16.701 1.00 80.69 109 ASN A O 1
ATOM 856 N N . TYR A 1 110 ? 4.621 8.481 -17.248 1.00 82.38 110 TYR A N 1
ATOM 857 C CA . TYR A 1 110 ? 5.192 8.507 -15.905 1.00 82.38 110 TYR A CA 1
ATOM 858 C C . TYR A 1 110 ? 4.241 9.163 -14.898 1.00 82.38 110 TYR A C 1
ATOM 860 O O . TYR A 1 110 ? 3.946 8.573 -13.860 1.00 82.38 110 TYR A O 1
ATOM 868 N N . CYS A 1 111 ? 3.712 10.348 -15.215 1.00 82.38 111 CYS A N 1
ATOM 869 C CA . CYS A 1 111 ? 2.758 11.048 -14.358 1.00 82.38 111 CYS A CA 1
ATOM 870 C C . CYS A 1 111 ? 1.462 10.253 -14.172 1.00 82.38 111 CYS A C 1
ATOM 872 O O . CYS A 1 111 ? 0.979 10.153 -13.050 1.00 82.38 111 CYS A O 1
ATOM 874 N N . SER A 1 112 ? 0.932 9.640 -15.232 1.00 86.00 112 SER A N 1
ATOM 875 C CA . SER A 1 112 ? -0.277 8.807 -15.152 1.00 86.00 112 SER A CA 1
ATOM 876 C C . SER A 1 112 ? -0.055 7.585 -14.261 1.00 86.00 112 SER A C 1
ATOM 878 O O . SER A 1 112 ? -0.881 7.278 -13.407 1.00 86.00 112 SER A O 1
ATOM 880 N N . ASN A 1 113 ? 1.099 6.925 -14.390 1.00 78.81 113 ASN A N 1
ATOM 881 C CA . ASN A 1 113 ? 1.476 5.816 -13.517 1.00 78.81 113 ASN A CA 1
ATOM 882 C C . ASN A 1 113 ? 1.617 6.257 -12.056 1.00 78.81 113 ASN A C 1
ATOM 884 O O . ASN A 1 113 ? 1.195 5.529 -11.162 1.00 78.81 113 ASN A O 1
ATOM 888 N N . LEU A 1 114 ? 2.190 7.438 -11.810 1.00 78.00 114 LEU A N 1
ATOM 889 C CA . LEU A 1 114 ? 2.318 7.989 -10.464 1.00 78.00 114 LEU A CA 1
ATOM 890 C C . LEU A 1 114 ? 0.946 8.295 -9.848 1.00 78.00 114 LEU A C 1
ATOM 892 O O . LEU A 1 114 ? 0.713 7.935 -8.699 1.00 78.00 114 LEU A O 1
ATOM 896 N N . ILE A 1 115 ? 0.034 8.903 -10.612 1.00 84.31 115 ILE A N 1
ATOM 897 C CA . ILE A 1 115 ? -1.345 9.173 -10.178 1.00 84.31 115 ILE A CA 1
ATOM 898 C C . ILE A 1 115 ? -2.053 7.862 -9.824 1.00 84.31 115 ILE A C 1
ATOM 900 O O . ILE A 1 115 ? -2.534 7.723 -8.706 1.00 84.31 115 ILE A O 1
ATOM 904 N N . ASN A 1 116 ? -1.997 6.858 -10.703 1.00 80.94 116 ASN A N 1
ATOM 905 C CA . ASN A 1 116 ? -2.598 5.547 -10.440 1.00 80.94 116 ASN A CA 1
ATOM 906 C C . ASN A 1 116 ? -2.049 4.896 -9.158 1.00 80.94 116 ASN A C 1
ATOM 908 O O . ASN A 1 116 ? -2.787 4.256 -8.415 1.00 80.94 116 ASN A O 1
ATOM 912 N N . GLN A 1 117 ? -0.750 5.044 -8.880 1.00 77.25 117 GLN A N 1
ATOM 913 C CA . GLN A 1 117 ? -0.159 4.539 -7.637 1.00 77.25 117 GLN A CA 1
ATOM 914 C C . GLN A 1 117 ? -0.671 5.286 -6.403 1.00 77.25 117 GLN A C 1
ATOM 916 O O . GLN A 1 117 ? -0.913 4.651 -5.377 1.00 77.25 117 GLN A O 1
ATOM 921 N N . ILE A 1 118 ? -0.833 6.609 -6.491 1.00 75.94 118 ILE A N 1
ATOM 922 C CA . ILE A 1 118 ? -1.407 7.426 -5.416 1.00 75.94 118 ILE A CA 1
ATOM 923 C C . ILE A 1 118 ? -2.848 6.984 -5.139 1.00 75.94 118 ILE A C 1
ATOM 925 O O . ILE A 1 118 ? -3.184 6.728 -3.983 1.00 75.94 118 ILE A O 1
ATOM 929 N N . ASP A 1 119 ? -3.660 6.821 -6.184 1.00 83.56 119 ASP A N 1
ATOM 930 C CA . ASP A 1 119 ? -5.065 6.421 -6.065 1.00 83.56 119 ASP A CA 1
ATOM 931 C C . ASP A 1 119 ? -5.204 5.027 -5.435 1.00 83.56 119 ASP A C 1
ATOM 933 O O . ASP A 1 119 ? -5.946 4.852 -4.468 1.00 83.56 119 ASP A O 1
ATOM 937 N N . LEU A 1 120 ? -4.407 4.050 -5.883 1.00 78.88 120 LEU A N 1
ATOM 938 C CA . LEU A 1 120 ? -4.393 2.704 -5.297 1.00 78.88 120 LEU A CA 1
ATOM 939 C C . LEU A 1 120 ? -4.019 2.713 -3.806 1.00 78.88 120 LEU A C 1
ATOM 941 O O . LEU A 1 120 ? -4.603 1.976 -3.009 1.00 78.88 120 LEU A O 1
ATOM 945 N N . GLN A 1 121 ? -3.045 3.537 -3.405 1.00 77.56 121 GLN A N 1
ATOM 946 C CA . GLN A 1 121 ? -2.656 3.661 -1.995 1.00 77.56 121 GLN A CA 1
ATOM 947 C C . GLN A 1 121 ? -3.731 4.354 -1.156 1.00 77.56 121 GLN A C 1
ATOM 949 O O . GLN A 1 121 ? -3.963 3.966 -0.004 1.00 77.56 121 GLN A O 1
ATOM 954 N N . TYR A 1 122 ? -4.398 5.359 -1.722 1.00 84.50 122 TYR A N 1
ATOM 955 C CA . TYR A 1 122 ? -5.535 6.015 -1.092 1.00 84.50 122 TYR A CA 1
ATOM 956 C C . TYR A 1 122 ? -6.661 5.009 -0.821 1.00 84.50 122 TYR A C 1
ATOM 958 O O . TYR A 1 122 ? -7.077 4.860 0.330 1.00 84.50 122 TYR A O 1
ATOM 966 N N . GLU A 1 123 ? -7.085 4.253 -1.837 1.00 85.56 123 GLU A N 1
ATOM 967 C CA . GLU A 1 123 ? -8.137 3.238 -1.707 1.00 85.56 123 GLU A CA 1
ATOM 968 C C . GLU A 1 123 ? -7.775 2.166 -0.670 1.00 85.56 123 GLU A C 1
ATOM 970 O O . GLU A 1 123 ? -8.578 1.858 0.215 1.00 85.56 123 GLU A O 1
ATOM 975 N N . TYR A 1 124 ? -6.538 1.657 -0.706 1.00 80.31 124 TYR A N 1
ATOM 976 C CA . TYR A 1 124 ? -6.047 0.689 0.277 1.00 80.31 124 TYR A CA 1
ATOM 977 C C . TYR A 1 124 ? -6.100 1.235 1.711 1.00 80.31 124 TYR A C 1
ATOM 979 O O . TYR A 1 124 ? -6.526 0.546 2.643 1.00 80.31 124 TYR A O 1
ATOM 987 N N . THR A 1 125 ? -5.701 2.493 1.904 1.00 77.62 125 THR A N 1
ATOM 988 C CA . THR A 1 125 ? -5.708 3.138 3.222 1.00 77.62 125 THR A CA 1
ATOM 989 C C . THR A 1 125 ? -7.130 3.336 3.739 1.00 77.62 125 THR A C 1
ATOM 991 O O . THR A 1 125 ? -7.398 3.052 4.909 1.00 77.62 125 THR A O 1
ATOM 994 N N . VAL A 1 126 ? -8.053 3.771 2.877 1.00 84.75 126 VAL A N 1
ATOM 995 C CA . VAL A 1 126 ? -9.476 3.917 3.213 1.00 84.75 126 VAL A CA 1
ATOM 996 C C . VAL A 1 126 ? -10.073 2.572 3.618 1.00 84.75 126 VAL A C 1
ATOM 998 O O . VAL A 1 126 ? -10.720 2.490 4.666 1.00 84.75 126 VAL A O 1
ATOM 1001 N N . GLN A 1 127 ? -9.805 1.507 2.856 1.00 86.00 127 GLN A N 1
ATOM 1002 C CA . GLN A 1 127 ? -10.270 0.162 3.192 1.00 86.00 127 GLN A CA 1
ATOM 1003 C C . GLN A 1 127 ? -9.732 -0.285 4.555 1.00 86.00 127 GLN A C 1
ATOM 1005 O O . GLN A 1 127 ? -10.501 -0.718 5.410 1.00 86.00 127 GLN A O 1
ATOM 1010 N N . ARG A 1 128 ? -8.437 -0.077 4.819 1.00 79.38 128 ARG A N 1
ATOM 1011 C CA . ARG A 1 128 ? -7.820 -0.426 6.106 1.00 79.38 128 ARG A CA 1
ATOM 1012 C C . ARG A 1 128 ? -8.451 0.321 7.286 1.00 79.38 128 ARG A C 1
ATOM 1014 O O . ARG A 1 128 ? -8.683 -0.277 8.336 1.00 79.38 128 ARG A O 1
ATOM 1021 N N . ILE A 1 129 ? -8.729 1.619 7.136 1.00 78.56 129 ILE A N 1
ATOM 1022 C CA . ILE A 1 129 ? -9.426 2.418 8.162 1.00 78.56 129 ILE A CA 1
ATOM 1023 C C . ILE A 1 129 ? -10.838 1.873 8.387 1.00 78.56 129 ILE A C 1
ATOM 1025 O O . ILE A 1 129 ? -11.277 1.748 9.532 1.00 78.56 129 ILE A O 1
ATOM 1029 N N . SER A 1 130 ? -11.539 1.525 7.307 1.00 84.44 130 SER A N 1
ATOM 1030 C CA . SER A 1 130 ? -12.866 0.922 7.376 1.00 84.44 130 SER A CA 1
ATOM 1031 C C . SER A 1 130 ? -12.834 -0.395 8.151 1.00 84.44 130 SER A C 1
ATOM 1033 O O . SER A 1 130 ? -13.622 -0.569 9.079 1.00 84.44 130 SER A O 1
ATOM 1035 N N . ASP A 1 131 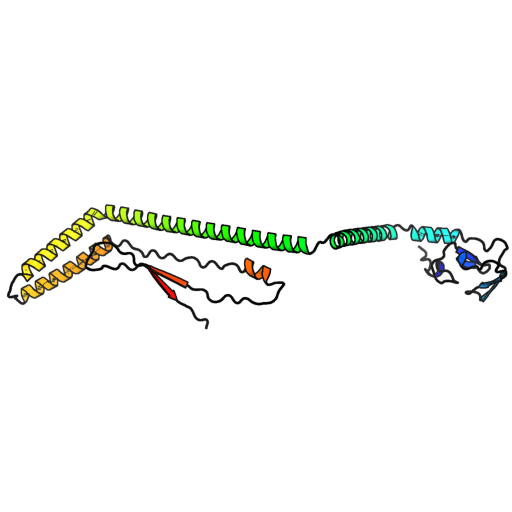? -11.890 -1.287 7.856 1.00 82.62 131 ASP A N 1
ATOM 1036 C CA . ASP A 1 131 ? -11.753 -2.580 8.534 1.00 82.62 131 ASP A CA 1
ATOM 1037 C C . ASP A 1 131 ? -11.466 -2.408 10.033 1.00 82.62 131 ASP A C 1
ATOM 1039 O O . ASP A 1 131 ? -12.107 -3.043 10.873 1.00 82.62 131 ASP A O 1
ATOM 1043 N N . LEU A 1 132 ? -10.562 -1.485 10.389 1.00 79.69 132 LEU A N 1
ATOM 1044 C CA . LEU A 1 132 ? -10.278 -1.138 11.786 1.00 79.69 132 LEU A CA 1
ATOM 1045 C C . LEU A 1 132 ? -11.521 -0.604 12.503 1.00 79.69 132 LEU A C 1
ATOM 1047 O O . LEU A 1 132 ? -11.814 -1.025 13.622 1.00 79.69 132 LEU A O 1
ATOM 1051 N N . ARG A 1 133 ? -12.282 0.288 11.859 1.00 82.25 133 ARG A N 1
ATOM 1052 C CA . ARG A 1 133 ? -13.540 0.812 12.401 1.00 82.25 133 ARG A CA 1
ATOM 1053 C C . ARG A 1 133 ? -14.552 -0.308 12.640 1.00 82.25 133 ARG A C 1
ATOM 1055 O O . ARG A 1 133 ? -15.162 -0.341 13.706 1.00 82.25 133 ARG A O 1
ATOM 1062 N N . HIS A 1 134 ? -14.738 -1.213 11.679 1.00 84.44 134 HIS A N 1
ATOM 1063 C CA . HIS A 1 134 ? -15.669 -2.336 11.821 1.00 84.44 134 HIS A CA 1
ATOM 1064 C C . HIS A 1 134 ? -15.265 -3.255 12.972 1.00 84.44 134 HIS A C 1
ATOM 1066 O O . HIS A 1 134 ? -16.112 -3.590 13.801 1.00 84.44 134 HIS A O 1
ATOM 1072 N N . LYS A 1 135 ? -13.974 -3.585 13.077 1.00 81.12 135 LYS A N 1
ATOM 1073 C CA . LYS A 1 135 ? -13.444 -4.392 14.178 1.00 81.12 135 LYS A CA 1
ATOM 1074 C C . LYS A 1 135 ? -13.684 -3.732 15.538 1.00 81.12 135 LYS A C 1
ATOM 1076 O O . LYS A 1 135 ? -14.218 -4.373 16.433 1.00 81.12 135 LYS A O 1
ATOM 1081 N N . LEU A 1 136 ? -13.375 -2.442 15.676 1.00 75.69 136 LEU A N 1
ATOM 1082 C CA . LEU A 1 136 ? -13.599 -1.696 16.919 1.00 75.69 136 LEU A CA 1
ATOM 1083 C C . LEU A 1 136 ? -15.073 -1.673 17.334 1.00 75.69 136 LEU A C 1
ATOM 1085 O O . LEU A 1 136 ? -15.394 -1.843 18.509 1.00 75.69 136 LEU A O 1
ATOM 1089 N N . ILE A 1 137 ? -15.979 -1.479 16.373 1.00 79.19 137 ILE A N 1
ATOM 1090 C CA . ILE A 1 137 ? -17.421 -1.528 16.632 1.00 79.19 137 ILE A CA 1
ATOM 1091 C C . ILE A 1 137 ? -17.828 -2.932 17.089 1.00 79.19 137 ILE A C 1
ATOM 1093 O O . ILE A 1 137 ? -18.589 -3.062 18.046 1.00 79.19 137 ILE A O 1
ATOM 1097 N N . GLN A 1 138 ? -17.326 -3.978 16.431 1.00 84.56 138 GLN A N 1
ATOM 1098 C CA . GLN A 1 138 ? -17.617 -5.361 16.795 1.00 84.56 138 GLN A CA 1
ATOM 1099 C C . GLN A 1 138 ? -17.120 -5.690 18.207 1.00 84.56 138 GLN A C 1
ATOM 1101 O O . GLN A 1 138 ? -17.885 -6.240 18.998 1.00 84.56 138 GLN A O 1
ATOM 1106 N N . ASP A 1 139 ? -15.893 -5.296 18.546 1.00 76.56 139 ASP A N 1
ATOM 1107 C CA . ASP A 1 139 ? -15.310 -5.496 19.873 1.00 76.56 139 ASP A CA 1
ATOM 1108 C C . ASP A 1 139 ? -16.128 -4.760 20.949 1.00 76.56 139 ASP A C 1
ATOM 1110 O O . ASP A 1 139 ? -16.463 -5.340 21.984 1.00 76.56 139 ASP A O 1
ATOM 1114 N N . ALA A 1 140 ? -16.545 -3.516 20.681 1.00 75.69 140 ALA A N 1
ATOM 1115 C CA . ALA A 1 140 ? -17.401 -2.747 21.585 1.00 75.69 140 ALA A CA 1
ATOM 1116 C C . ALA A 1 140 ? -18.776 -3.406 21.795 1.00 75.69 140 ALA A C 1
ATOM 1118 O O . ALA A 1 140 ? -19.271 -3.462 22.921 1.00 75.69 140 ALA A O 1
ATOM 1119 N N . ARG A 1 141 ? -19.388 -3.950 20.734 1.00 83.88 141 ARG A N 1
ATOM 1120 C CA . ARG A 1 141 ? -20.671 -4.671 20.820 1.00 83.88 141 ARG A CA 1
ATOM 1121 C C . ARG A 1 141 ? -20.543 -6.009 21.542 1.00 83.88 141 ARG A C 1
ATOM 1123 O O . ARG A 1 141 ? -21.417 -6.358 22.332 1.00 83.88 141 ARG A O 1
ATOM 1130 N N . ALA A 1 142 ? -19.463 -6.750 21.313 1.00 78.25 142 ALA A N 1
ATOM 1131 C CA . ALA A 1 142 ? -19.183 -7.992 22.029 1.00 78.25 142 ALA A CA 1
ATOM 1132 C C . ALA A 1 142 ? -18.967 -7.733 23.528 1.00 78.25 142 ALA A C 1
ATOM 1134 O O . ALA A 1 142 ? -19.465 -8.474 24.382 1.00 78.25 142 ALA A O 1
ATOM 1135 N N . TYR A 1 143 ? -18.276 -6.641 23.850 1.00 77.12 143 TYR A N 1
ATOM 1136 C CA . TYR A 1 143 ? -18.104 -6.179 25.217 1.00 77.12 143 TYR A CA 1
ATOM 1137 C C . TYR A 1 143 ? -19.439 -5.794 25.871 1.00 77.12 143 TYR A C 1
ATOM 1139 O O . TYR A 1 143 ? -19.758 -6.307 26.942 1.00 77.12 143 TYR A O 1
ATOM 1147 N N . GLU A 1 144 ? -20.255 -4.971 25.203 1.00 78.69 144 GLU A N 1
ATOM 1148 C CA . GLU A 1 144 ? -21.609 -4.610 25.647 1.00 78.69 144 GLU A CA 1
ATOM 1149 C C . GLU A 1 144 ? -22.456 -5.859 25.931 1.00 78.69 144 GLU A C 1
ATOM 1151 O O . GLU A 1 144 ? -23.071 -5.975 26.993 1.00 78.69 144 GLU A O 1
ATOM 1156 N N . HIS A 1 145 ? -22.445 -6.829 25.014 1.00 84.00 145 HIS A N 1
ATOM 1157 C CA . HIS A 1 145 ? -23.146 -8.095 25.192 1.00 84.00 145 HIS A CA 1
ATOM 1158 C C . HIS A 1 145 ? -22.656 -8.851 26.434 1.00 84.00 145 HIS A C 1
ATOM 1160 O O . HIS A 1 145 ? -23.468 -9.276 27.254 1.00 84.00 145 HIS A O 1
ATOM 1166 N N . THR A 1 146 ? -21.339 -8.954 26.622 1.00 79.69 146 THR A N 1
ATOM 1167 C CA . THR A 1 146 ? -20.732 -9.608 27.792 1.00 79.69 146 THR A CA 1
ATOM 1168 C C . THR A 1 146 ? -21.148 -8.930 29.099 1.00 79.69 146 THR A C 1
ATOM 1170 O O . THR A 1 146 ? -21.478 -9.609 30.073 1.00 79.69 146 THR A O 1
ATOM 1173 N N . CYS A 1 147 ? -21.167 -7.595 29.133 1.00 74.19 147 CYS A N 1
ATOM 1174 C CA . CYS A 1 147 ? -21.647 -6.830 30.282 1.00 74.19 147 CYS A CA 1
ATOM 1175 C C . CYS A 1 147 ? -23.122 -7.124 30.577 1.00 74.19 147 CYS A C 1
ATOM 1177 O O . CYS A 1 147 ? -23.468 -7.375 31.729 1.00 74.19 147 CYS A O 1
ATOM 1179 N N . ASN A 1 148 ? -23.975 -7.150 29.551 1.00 81.62 148 ASN A N 1
ATOM 1180 C CA . ASN A 1 148 ? -25.402 -7.434 29.705 1.00 81.62 148 ASN A CA 1
ATOM 1181 C C . ASN A 1 148 ? -25.665 -8.861 30.206 1.00 81.62 148 ASN A C 1
ATOM 1183 O O . ASN A 1 148 ? -26.493 -9.046 31.096 1.00 81.62 148 ASN A O 1
ATOM 1187 N N . VAL A 1 149 ? -24.941 -9.861 29.693 1.00 83.62 149 VAL A N 1
ATOM 1188 C CA . VAL A 1 149 ? -25.038 -11.251 30.173 1.00 83.62 149 VAL A CA 1
ATOM 1189 C C . VAL A 1 149 ? -24.667 -11.331 31.654 1.00 83.62 149 VAL A C 1
ATOM 1191 O O . VAL A 1 149 ? -25.461 -11.823 32.453 1.00 83.62 149 VAL A O 1
ATOM 1194 N N . LYS A 1 150 ? -23.528 -10.753 32.054 1.00 79.38 150 LYS A N 1
ATOM 1195 C CA . LYS A 1 150 ? -23.106 -10.732 33.465 1.00 79.38 150 LYS A CA 1
ATOM 1196 C C . LYS A 1 150 ? -24.079 -9.972 34.365 1.00 79.38 150 LYS A C 1
ATOM 1198 O O . LYS A 1 150 ? -24.288 -10.368 35.510 1.00 79.38 150 LYS A O 1
ATOM 1203 N N . LEU A 1 151 ? -24.675 -8.884 33.877 1.00 80.88 151 LEU A N 1
ATOM 1204 C CA . LEU A 1 151 ? -25.692 -8.134 34.615 1.00 80.88 151 LEU A CA 1
ATOM 1205 C C . LEU A 1 151 ? -26.934 -9.001 34.874 1.00 80.88 151 LEU A C 1
ATOM 1207 O O . LEU A 1 151 ? -27.463 -8.995 35.984 1.00 80.88 151 LEU A O 1
ATOM 1211 N N . LEU A 1 152 ? -27.376 -9.767 33.873 1.00 84.88 152 LEU A N 1
ATOM 1212 C CA . LEU A 1 152 ? -28.499 -10.697 34.004 1.00 84.88 152 LEU A CA 1
ATOM 1213 C C . LEU A 1 152 ? -28.182 -11.842 34.973 1.00 84.88 152 LEU A C 1
ATOM 1215 O O . LEU A 1 152 ? -29.003 -12.139 35.838 1.00 84.88 152 LEU A O 1
ATOM 1219 N N . GLU A 1 153 ? -26.989 -12.433 34.884 1.00 85.12 153 GLU A N 1
ATOM 1220 C CA . GLU A 1 153 ? -26.527 -13.484 35.805 1.00 85.12 153 GLU A CA 1
ATOM 1221 C C . GLU A 1 153 ? -26.499 -13.002 37.263 1.00 85.12 153 GLU A C 1
ATOM 1223 O O . GLU A 1 153 ? -26.881 -13.735 38.174 1.00 85.12 153 GLU A O 1
ATOM 1228 N N . ASN A 1 154 ? -26.103 -11.746 37.490 1.00 84.50 154 ASN A N 1
ATOM 1229 C CA . ASN A 1 154 ? -25.999 -11.154 38.825 1.00 84.50 154 ASN A CA 1
ATOM 1230 C C . ASN A 1 154 ? -27.254 -10.385 39.263 1.00 84.50 154 ASN A C 1
ATOM 1232 O O . ASN A 1 154 ? -27.235 -9.744 40.317 1.00 84.50 154 ASN A O 1
ATOM 1236 N N . LYS A 1 155 ? -28.354 -10.448 38.499 1.00 86.62 155 LYS A N 1
ATOM 1237 C CA . LYS A 1 155 ? -29.573 -9.660 38.741 1.00 86.62 155 LYS A CA 1
ATOM 1238 C C . LYS A 1 155 ? -30.081 -9.793 40.177 1.00 86.62 155 LYS A C 1
ATOM 1240 O O . LYS A 1 155 ? -30.268 -8.787 40.853 1.00 86.62 155 LYS A O 1
ATOM 1245 N N . ASN A 1 156 ? -30.231 -11.024 40.667 1.00 88.25 156 ASN A N 1
ATOM 1246 C CA . ASN A 1 156 ? -30.745 -11.284 42.016 1.00 88.25 156 ASN A CA 1
ATOM 1247 C C . ASN A 1 156 ? -29.812 -10.725 43.104 1.00 88.25 156 ASN A C 1
ATOM 1249 O O . ASN A 1 156 ? -30.267 -10.181 44.110 1.00 88.25 156 ASN A O 1
ATOM 1253 N N . THR A 1 157 ? -28.497 -10.827 42.904 1.00 86.38 157 THR A N 1
ATOM 1254 C CA . THR A 1 157 ? -27.493 -10.278 43.825 1.00 86.38 157 THR A CA 1
ATOM 1255 C C . THR A 1 157 ? -27.523 -8.750 43.834 1.00 86.38 157 THR A C 1
ATOM 1257 O O . THR A 1 157 ? -27.456 -8.143 44.902 1.00 86.38 157 THR A O 1
ATOM 1260 N N . ILE A 1 158 ? -27.667 -8.119 42.665 1.00 84.38 158 ILE A N 1
ATOM 1261 C CA . ILE A 1 158 ? -27.810 -6.664 42.527 1.00 84.38 158 ILE A CA 1
ATOM 1262 C C . ILE A 1 158 ? -29.096 -6.191 43.216 1.00 84.38 158 ILE A C 1
ATOM 1264 O O . ILE A 1 158 ? -29.046 -5.256 44.013 1.00 84.38 158 ILE A O 1
ATOM 1268 N N . GLU A 1 159 ? -30.226 -6.859 42.974 1.00 87.06 159 GLU A N 1
ATOM 1269 C CA . GLU A 1 159 ? -31.510 -6.550 43.615 1.00 87.06 159 GLU A CA 1
ATOM 1270 C C . GLU A 1 159 ? -31.437 -6.700 45.141 1.00 87.06 159 GLU A C 1
ATOM 1272 O O . GLU A 1 159 ? -31.886 -5.812 45.867 1.00 87.06 159 GLU A O 1
ATOM 1277 N N . THR A 1 160 ? -30.786 -7.757 45.634 1.00 88.75 160 THR A N 1
ATOM 1278 C CA . THR A 1 160 ? -30.564 -7.976 47.073 1.00 88.75 160 THR A CA 1
ATOM 1279 C C . THR A 1 160 ? -29.717 -6.858 47.685 1.00 88.75 160 THR A C 1
ATOM 1281 O O . THR A 1 160 ? -30.070 -6.303 48.726 1.00 88.75 160 THR A O 1
ATOM 1284 N N . ASN A 1 161 ? -28.621 -6.471 47.029 1.00 85.75 161 ASN A N 1
ATOM 1285 C CA . ASN A 1 161 ? -27.757 -5.385 47.496 1.00 85.75 161 ASN A CA 1
ATOM 1286 C C . ASN A 1 161 ? -28.485 -4.029 47.490 1.00 85.75 161 ASN A C 1
ATOM 1288 O O . ASN A 1 161 ? -28.365 -3.262 48.447 1.00 85.75 161 ASN A O 1
ATOM 1292 N N . LEU A 1 162 ? -29.281 -3.743 46.454 1.00 87.62 162 LEU A N 1
ATOM 1293 C CA . LEU A 1 162 ? -30.113 -2.538 46.385 1.00 87.62 162 LEU A CA 1
ATOM 1294 C C . LEU A 1 162 ? -31.161 -2.508 47.500 1.00 87.62 162 LEU A C 1
ATOM 1296 O O . LEU A 1 162 ? -31.378 -1.457 48.106 1.00 87.62 162 LEU A O 1
ATOM 1300 N N . GLN A 1 163 ? -31.792 -3.644 47.798 1.00 91.38 163 GLN A N 1
ATOM 1301 C CA . GLN A 1 163 ? -32.760 -3.744 48.884 1.00 91.38 163 GLN A CA 1
ATOM 1302 C C . GLN A 1 163 ? -32.095 -3.513 50.249 1.00 91.38 163 GLN A C 1
ATOM 1304 O O . GLN A 1 163 ? -32.592 -2.709 51.038 1.00 91.38 163 GLN A O 1
ATOM 1309 N N . ASN A 1 164 ? -30.919 -4.101 50.486 1.00 89.69 164 ASN A N 1
ATOM 1310 C CA . ASN A 1 164 ? -30.132 -3.865 51.700 1.00 89.69 164 ASN A CA 1
ATOM 1311 C C . ASN A 1 164 ? -29.759 -2.382 51.869 1.00 89.69 164 ASN A C 1
ATOM 1313 O O . ASN A 1 164 ? -29.889 -1.827 52.961 1.00 89.69 164 ASN A O 1
ATOM 1317 N N . LEU A 1 165 ? -29.333 -1.712 50.792 1.00 90.00 165 LEU A N 1
ATOM 1318 C CA . LEU A 1 165 ? -29.031 -0.277 50.815 1.00 90.00 165 LEU A CA 1
ATOM 1319 C C . LEU A 1 165 ? -30.269 0.567 51.129 1.00 90.00 165 LEU A C 1
ATOM 1321 O O . LEU A 1 165 ? -30.180 1.507 51.923 1.00 90.00 165 LEU A O 1
ATOM 1325 N N . ARG A 1 166 ? -31.434 0.222 50.563 1.00 90.88 166 ARG A N 1
ATOM 1326 C CA . ARG A 1 166 ? -32.709 0.888 50.882 1.00 90.88 166 ARG A CA 1
ATOM 1327 C C . ARG A 1 166 ? -33.072 0.730 52.353 1.00 90.88 166 ARG A C 1
ATOM 1329 O O . ARG A 1 166 ? -33.471 1.709 52.977 1.00 90.88 166 ARG A O 1
ATOM 1336 N N . GLU A 1 167 ? -32.897 -0.458 52.926 1.00 92.81 167 GLU A N 1
ATOM 1337 C CA . GLU A 1 167 ? -33.157 -0.694 54.348 1.00 92.81 167 GLU A CA 1
ATOM 1338 C C . GLU A 1 167 ? -32.214 0.098 55.258 1.00 92.81 167 GLU A C 1
ATOM 1340 O O . GLU A 1 167 ? -32.665 0.705 56.231 1.00 92.81 167 GLU A O 1
ATOM 1345 N N . ILE A 1 168 ? -30.912 0.124 54.951 1.00 91.25 168 ILE A N 1
ATOM 1346 C CA . ILE A 1 168 ? -29.929 0.906 55.714 1.00 91.25 168 ILE A CA 1
ATOM 1347 C C . ILE A 1 168 ? -30.258 2.399 55.615 1.00 91.25 168 ILE A C 1
ATOM 1349 O O . ILE A 1 168 ? -30.320 3.080 56.638 1.00 91.25 168 ILE A O 1
ATOM 1353 N N . SER A 1 169 ? -30.541 2.896 54.409 1.00 88.94 169 SER A N 1
ATOM 1354 C CA . SER A 1 169 ? -30.941 4.286 54.176 1.00 88.94 169 SER A CA 1
ATOM 1355 C C . SER A 1 169 ? -32.226 4.645 54.928 1.00 88.94 169 SER A C 1
ATOM 1357 O O . SER A 1 169 ? -32.292 5.694 55.568 1.00 88.94 169 SER A O 1
ATOM 1359 N N . GLY A 1 170 ? -33.217 3.747 54.936 1.00 89.69 170 GLY A N 1
ATOM 1360 C CA . GLY A 1 170 ? -34.443 3.888 55.719 1.00 89.69 170 GLY A CA 1
ATOM 1361 C C . GLY A 1 170 ? -34.157 4.011 57.215 1.00 89.69 170 GLY A C 1
ATOM 1362 O O . GLY A 1 170 ? -34.616 4.960 57.845 1.00 89.69 170 GLY A O 1
ATOM 1363 N N . LYS A 1 171 ? -33.323 3.119 57.770 1.00 90.69 171 LYS A N 1
ATOM 1364 C CA . LYS A 1 171 ? -32.907 3.156 59.185 1.00 90.69 171 LYS A CA 1
ATOM 1365 C C . LYS A 1 171 ? -32.181 4.455 59.540 1.00 90.69 171 LYS A C 1
ATOM 1367 O O . LYS A 1 171 ? -32.471 5.035 60.585 1.00 90.69 171 LYS A O 1
ATOM 1372 N N . ILE A 1 172 ? -31.271 4.925 58.682 1.00 87.69 172 ILE A N 1
ATOM 1373 C CA . ILE A 1 172 ? -30.582 6.212 58.864 1.00 87.69 172 ILE A CA 1
ATOM 1374 C C . ILE A 1 172 ? -31.604 7.351 58.858 1.00 87.69 172 ILE A C 1
ATOM 1376 O O . ILE A 1 172 ? -31.634 8.143 59.795 1.00 87.69 172 ILE A O 1
ATOM 1380 N N . ARG A 1 173 ? -32.494 7.401 57.857 1.00 87.81 173 ARG A N 1
ATOM 1381 C CA . ARG A 1 173 ? -33.518 8.448 57.729 1.00 87.81 173 ARG A CA 1
ATOM 1382 C C . ARG A 1 173 ? -34.428 8.510 58.957 1.00 87.81 173 ARG A C 1
ATOM 1384 O O . ARG A 1 173 ? -34.625 9.599 59.483 1.00 87.81 173 ARG A O 1
ATOM 1391 N N . THR A 1 174 ? -34.948 7.378 59.433 1.00 86.62 174 THR A N 1
ATOM 1392 C CA . THR A 1 174 ? -35.814 7.335 60.626 1.00 86.62 174 THR A CA 1
ATOM 1393 C C . THR A 1 174 ? -35.084 7.827 61.873 1.00 86.62 174 THR A C 1
ATOM 1395 O O . THR A 1 174 ? -35.674 8.526 62.693 1.00 86.62 174 THR A O 1
ATOM 1398 N N . LYS A 1 175 ? -33.792 7.509 62.023 1.00 84.50 175 LYS A N 1
ATOM 1399 C CA . LYS A 1 175 ? -32.997 8.019 63.147 1.00 84.50 175 LYS A CA 1
ATOM 1400 C C . LYS A 1 175 ? -32.740 9.517 63.023 1.00 84.50 175 LYS A C 1
ATOM 1402 O O . LYS A 1 175 ? -32.943 10.231 63.996 1.00 84.50 175 LYS A O 1
ATOM 1407 N N . CYS A 1 176 ? -32.391 10.002 61.833 1.00 82.56 176 CYS A N 1
ATOM 1408 C CA . CYS A 1 176 ? -32.129 11.418 61.572 1.00 82.56 176 CYS A CA 1
ATOM 1409 C C . CYS A 1 176 ? -33.363 12.333 61.688 1.00 82.56 176 CYS A C 1
ATOM 1411 O O . CYS A 1 176 ? -33.202 13.546 61.723 1.00 82.56 176 CYS A O 1
ATOM 1413 N N . GLN A 1 177 ? -34.582 11.787 61.755 1.00 82.12 177 GLN A N 1
ATOM 1414 C CA . GLN A 1 177 ? -35.813 12.563 61.967 1.00 82.12 177 GLN A CA 1
ATOM 1415 C C . GLN A 1 177 ? -36.000 13.048 63.417 1.00 82.12 177 GLN A C 1
ATOM 1417 O O . GLN A 1 177 ? -36.934 13.800 63.690 1.00 82.12 177 GLN A O 1
ATOM 1422 N N . LYS A 1 178 ? -35.142 12.636 64.358 1.00 77.75 178 LYS A N 1
ATOM 1423 C CA . LYS A 1 178 ? -35.174 13.121 65.744 1.00 77.75 178 LYS A CA 1
ATOM 1424 C C . LYS A 1 178 ? -34.494 14.492 65.856 1.00 77.75 178 LYS A C 1
ATOM 1426 O O . LYS A 1 178 ? -33.412 14.690 65.320 1.00 77.75 178 LYS A O 1
ATOM 1431 N N . ASN A 1 179 ? -35.101 15.424 66.598 1.00 63.50 179 ASN A N 1
ATOM 1432 C CA . ASN A 1 179 ? -34.562 16.783 66.791 1.00 63.50 179 ASN A CA 1
ATOM 1433 C C . ASN A 1 179 ? -33.426 16.865 67.829 1.00 63.50 179 ASN A C 1
ATOM 1435 O O . ASN A 1 179 ? -32.721 17.868 67.887 1.00 63.50 179 ASN A O 1
ATOM 1439 N N . ILE A 1 180 ? -33.258 15.838 68.667 1.00 67.62 180 ILE A N 1
ATOM 1440 C CA . ILE A 1 180 ? -32.217 15.758 69.699 1.00 67.62 180 ILE A CA 1
ATOM 1441 C C . ILE A 1 180 ? -31.650 14.338 69.667 1.00 67.62 180 ILE A C 1
ATOM 1443 O O . ILE A 1 180 ? -32.417 13.377 69.724 1.00 67.62 180 ILE A O 1
ATOM 1447 N N . PHE A 1 181 ? -30.323 14.217 69.577 1.00 80.38 181 PHE A N 1
ATOM 1448 C CA . PHE A 1 181 ? -29.614 12.938 69.520 1.00 80.38 181 PHE A CA 1
ATOM 1449 C C . PHE A 1 181 ? -28.806 12.709 70.792 1.00 80.38 181 PHE A C 1
ATOM 1451 O O . PHE A 1 181 ? -28.041 13.572 71.225 1.00 80.38 181 PHE A O 1
ATOM 1458 N N . SER A 1 182 ? -28.920 11.516 71.360 1.00 83.50 182 SER A N 1
ATOM 1459 C CA . SER A 1 182 ? -27.973 11.027 72.357 1.00 83.50 182 SER A CA 1
ATOM 1460 C C . SER A 1 182 ? -26.639 10.630 71.705 1.00 83.50 182 SER A C 1
ATOM 1462 O O . SER A 1 182 ? -26.573 10.281 70.524 1.00 83.50 182 SER A O 1
ATOM 1464 N N . LYS A 1 183 ? -25.553 10.613 72.490 1.00 83.75 183 LYS A N 1
ATOM 1465 C CA . LYS A 1 183 ? -24.226 10.153 72.031 1.00 83.75 183 LYS A CA 1
ATOM 1466 C C . LYS A 1 183 ? -24.256 8.712 71.495 1.00 83.75 183 LYS A C 1
ATOM 1468 O O . LYS A 1 183 ? -23.523 8.378 70.571 1.00 83.75 183 LYS A O 1
ATOM 1473 N N . GLN A 1 184 ? -25.131 7.875 72.050 1.00 85.12 184 GLN A N 1
ATOM 1474 C CA . GLN A 1 184 ? -25.338 6.501 71.597 1.00 85.12 184 GLN A CA 1
ATOM 1475 C C . GLN A 1 184 ? -26.008 6.447 70.213 1.00 85.12 184 GLN A C 1
ATOM 1477 O O . GLN A 1 184 ? -25.576 5.681 69.357 1.00 85.12 184 GLN A O 1
ATOM 1482 N N . GLU A 1 185 ? -26.996 7.307 69.948 1.00 82.69 185 GLU A N 1
ATOM 1483 C CA . GLU A 1 185 ? -27.662 7.386 68.639 1.00 82.69 185 GLU A CA 1
ATOM 1484 C C . GLU A 1 185 ? -26.738 7.909 67.534 1.00 82.69 185 GLU A C 1
ATOM 1486 O O . GLU A 1 185 ? -26.816 7.427 66.403 1.00 82.69 185 GLU A O 1
ATOM 1491 N N . ILE A 1 186 ? -25.833 8.840 67.857 1.00 83.69 186 ILE A N 1
ATOM 1492 C CA . ILE A 1 186 ? -24.800 9.320 66.924 1.00 83.69 186 ILE A CA 1
ATOM 1493 C C . ILE A 1 186 ? -23.884 8.161 66.503 1.00 83.69 186 ILE A C 1
ATOM 1495 O O . ILE A 1 186 ? -23.730 7.913 65.307 1.00 83.69 186 ILE A O 1
ATOM 1499 N N . ASN A 1 187 ? -23.363 7.390 67.465 1.00 86.25 187 ASN A N 1
ATOM 1500 C CA . ASN A 1 187 ? -22.524 6.218 67.177 1.00 86.25 187 ASN A CA 1
ATOM 1501 C C . ASN A 1 187 ? -23.261 5.176 66.316 1.00 86.25 187 ASN A C 1
ATOM 1503 O O . ASN A 1 187 ? -22.681 4.562 65.420 1.00 86.25 187 ASN A O 1
ATOM 1507 N N . GLU A 1 188 ? -24.555 4.962 66.556 1.00 86.38 188 GLU A N 1
ATOM 1508 C CA . GLU A 1 188 ? -25.353 4.030 65.759 1.00 86.38 188 GLU A CA 1
ATOM 1509 C C . GLU A 1 188 ? -25.565 4.505 64.313 1.00 86.38 188 GLU A C 1
ATOM 1511 O O . GLU A 1 188 ? -25.602 3.674 63.402 1.00 86.38 188 GLU A O 1
ATOM 1516 N N . ILE A 1 189 ? -25.705 5.816 64.082 1.00 86.19 189 ILE A N 1
ATOM 1517 C CA . ILE A 1 189 ? -25.789 6.399 62.734 1.00 86.19 189 ILE A CA 1
ATOM 1518 C C . ILE A 1 189 ? -24.449 6.250 62.004 1.00 86.19 189 ILE A C 1
ATOM 1520 O O . ILE A 1 189 ? -24.441 5.841 60.843 1.00 86.19 189 ILE A O 1
ATOM 1524 N N . GLU A 1 190 ? -23.320 6.503 62.671 1.00 88.44 190 GLU A N 1
ATOM 1525 C CA . GLU A 1 190 ? -21.985 6.293 62.091 1.00 88.44 190 GLU A CA 1
ATOM 1526 C C . GLU A 1 190 ? -21.762 4.830 61.687 1.00 88.44 190 GLU A C 1
ATOM 1528 O O . GLU A 1 190 ? -21.329 4.548 60.569 1.00 88.44 190 GLU A O 1
ATOM 1533 N N . MET A 1 191 ? -22.159 3.880 62.538 1.00 90.12 191 MET A N 1
ATOM 1534 C CA . MET A 1 191 ? -22.089 2.451 62.216 1.00 90.12 191 MET A CA 1
ATOM 1535 C C . MET A 1 191 ? -22.976 2.064 61.025 1.00 90.12 191 MET A C 1
ATOM 1537 O O . MET A 1 191 ? -22.598 1.207 60.223 1.00 90.12 191 MET A O 1
ATOM 1541 N N . LEU A 1 192 ? -24.159 2.673 60.887 1.00 89.50 192 LEU A N 1
ATOM 1542 C CA . LEU A 1 192 ? -25.024 2.465 59.722 1.00 89.50 192 LEU A CA 1
ATOM 1543 C C . LEU A 1 192 ? -24.421 3.062 58.448 1.00 89.50 192 LEU A C 1
ATOM 1545 O O . LEU A 1 192 ? -24.539 2.445 57.392 1.00 89.50 192 LEU A O 1
ATOM 1549 N N . LYS A 1 193 ? -23.742 4.209 58.545 1.00 89.31 193 LYS A N 1
ATOM 1550 C CA . LYS A 1 193 ? -23.031 4.830 57.424 1.00 89.31 193 LYS A CA 1
ATOM 1551 C C . LYS A 1 193 ? -21.887 3.946 56.923 1.00 89.31 193 LYS A C 1
ATOM 1553 O O . LYS A 1 193 ? -21.827 3.664 55.737 1.00 89.31 193 LYS A O 1
ATOM 1558 N N . ILE A 1 194 ? -21.066 3.398 57.821 1.00 91.44 194 ILE A N 1
ATOM 1559 C CA . ILE A 1 194 ? -19.996 2.454 57.444 1.00 91.44 194 ILE A CA 1
ATOM 1560 C C . ILE A 1 194 ? -20.575 1.229 56.717 1.00 91.44 194 ILE A C 1
ATOM 1562 O O . ILE A 1 194 ? -20.033 0.782 55.706 1.00 91.44 194 ILE A O 1
ATOM 1566 N N . LYS A 1 195 ? -21.701 0.690 57.204 1.00 90.69 195 LYS A N 1
ATOM 1567 C CA . LYS A 1 195 ? -22.396 -0.427 56.541 1.00 90.69 195 LYS A CA 1
ATOM 1568 C C . LYS A 1 195 ? -22.957 -0.039 55.175 1.00 90.69 195 LYS A C 1
ATOM 1570 O O . LYS A 1 195 ? -22.954 -0.876 54.277 1.00 90.69 195 LYS A O 1
ATOM 1575 N N . PHE A 1 196 ? -23.451 1.188 55.025 1.00 89.38 196 PHE A N 1
ATOM 1576 C CA . PHE A 1 196 ? -23.910 1.713 53.743 1.00 89.38 196 PHE A CA 1
ATOM 1577 C C . PHE A 1 196 ? -22.756 1.754 52.735 1.00 89.38 196 PHE A C 1
ATOM 1579 O O . PHE A 1 196 ? -22.873 1.159 51.668 1.00 89.38 196 PHE A O 1
ATOM 1586 N N . ASP A 1 197 ? -21.622 2.346 53.116 1.00 84.94 197 ASP A N 1
ATOM 1587 C CA . ASP A 1 197 ? -20.444 2.486 52.253 1.00 84.94 197 ASP A CA 1
ATOM 1588 C C . ASP A 1 197 ? -19.872 1.115 51.827 1.00 84.94 197 ASP A C 1
ATOM 1590 O O . ASP A 1 197 ? -19.455 0.924 50.683 1.00 84.94 197 ASP A O 1
ATOM 1594 N N . ASP A 1 198 ? -19.868 0.119 52.723 1.00 88.25 198 ASP A N 1
ATOM 1595 C CA . ASP A 1 198 ? -19.445 -1.254 52.397 1.00 88.25 198 ASP A CA 1
ATOM 1596 C C . ASP A 1 198 ? -20.396 -1.937 51.395 1.00 88.25 198 ASP A C 1
ATOM 1598 O O . ASP A 1 198 ? -19.958 -2.596 50.448 1.00 88.25 198 ASP A O 1
ATOM 1602 N N . GLN A 1 199 ? -21.708 -1.759 51.569 1.00 84.12 199 GLN A N 1
ATOM 1603 C CA . GLN A 1 199 ? -22.711 -2.313 50.655 1.00 84.12 199 GLN A CA 1
ATOM 1604 C C . GLN A 1 199 ? -22.698 -1.616 49.292 1.00 84.12 199 GLN A C 1
ATOM 1606 O O . GLN A 1 199 ? -22.835 -2.282 48.265 1.00 84.12 199 GLN A O 1
ATOM 1611 N N . GLU A 1 200 ? -22.459 -0.307 49.263 1.00 82.75 200 GLU A N 1
ATOM 1612 C CA . GLU A 1 200 ? -22.260 0.451 48.031 1.00 82.75 200 GLU A CA 1
ATOM 1613 C C . GLU A 1 200 ? -21.047 -0.085 47.263 1.00 82.75 200 GLU A C 1
ATOM 1615 O O . GLU A 1 200 ? -21.169 -0.428 46.090 1.00 82.75 200 GLU A O 1
ATOM 1620 N N . LYS A 1 201 ? -19.897 -0.285 47.922 1.00 83.06 201 LYS A N 1
ATOM 1621 C CA . LYS A 1 201 ? -18.705 -0.869 47.279 1.00 83.06 201 LYS A CA 1
ATOM 1622 C C . LYS A 1 201 ? -18.968 -2.253 46.683 1.00 83.06 201 LYS A C 1
ATOM 1624 O O . LYS A 1 201 ? -18.514 -2.535 45.573 1.00 83.06 201 LYS A O 1
ATOM 1629 N N . LYS A 1 202 ? -19.710 -3.116 47.385 1.00 81.81 202 LYS A N 1
ATOM 1630 C CA . LYS A 1 202 ? -20.094 -4.450 46.879 1.00 81.81 202 LYS A CA 1
ATOM 1631 C C . LYS A 1 202 ? -21.017 -4.362 45.670 1.00 81.81 202 LYS A C 1
ATOM 1633 O O . LYS A 1 202 ? -20.818 -5.088 44.698 1.00 81.81 202 LYS A O 1
ATOM 1638 N N . LEU A 1 203 ? -22.000 -3.464 45.713 1.00 79.62 203 LEU A N 1
ATOM 1639 C CA . LEU A 1 203 ? -22.889 -3.203 44.587 1.00 79.62 203 LEU A CA 1
ATOM 1640 C C . LEU A 1 203 ? -22.095 -2.706 43.377 1.00 79.62 203 LEU A C 1
ATOM 1642 O O . LEU A 1 203 ? -22.239 -3.254 42.289 1.00 79.62 203 LEU A O 1
ATOM 1646 N N . MET A 1 204 ? -21.205 -1.736 43.579 1.00 73.75 204 MET A N 1
ATOM 1647 C CA . MET A 1 204 ? -20.378 -1.175 42.514 1.00 73.75 204 MET A CA 1
ATOM 1648 C C . MET A 1 204 ? -19.467 -2.231 41.894 1.00 73.75 204 MET A C 1
ATOM 1650 O O . MET A 1 204 ? -19.376 -2.294 40.677 1.00 73.75 204 MET A O 1
ATOM 1654 N N . LYS A 1 205 ? -18.879 -3.138 42.680 1.00 74.38 205 LYS A N 1
ATOM 1655 C CA . LYS A 1 205 ? -18.091 -4.263 42.148 1.00 74.38 205 LYS A CA 1
ATOM 1656 C C . LYS A 1 205 ? -18.912 -5.216 41.264 1.00 74.38 205 LYS A C 1
ATOM 1658 O O . LYS A 1 205 ? -18.378 -5.760 40.304 1.00 74.38 205 LYS A O 1
ATOM 1663 N N . ASN A 1 206 ? -20.193 -5.402 41.579 1.00 69.25 206 ASN A N 1
ATOM 1664 C CA . ASN A 1 206 ? -21.100 -6.275 40.829 1.00 69.25 206 ASN A CA 1
ATOM 1665 C C . ASN A 1 206 ? -21.757 -5.584 39.623 1.00 69.25 206 ASN A C 1
ATOM 1667 O O . ASN A 1 206 ? -22.335 -6.266 38.787 1.00 69.25 206 ASN A O 1
ATOM 1671 N N . ILE A 1 207 ? -21.716 -4.252 39.543 1.00 66.88 207 ILE A N 1
ATOM 1672 C CA . ILE A 1 207 ? -22.234 -3.475 38.405 1.00 66.88 207 ILE A CA 1
ATOM 1673 C C . ILE A 1 207 ? -21.094 -3.123 37.444 1.00 66.88 207 ILE A C 1
ATOM 1675 O O . ILE A 1 207 ? -21.213 -3.298 36.233 1.00 66.88 207 ILE A O 1
ATOM 1679 N N . PHE A 1 208 ? -19.964 -2.656 37.977 1.00 59.44 208 PHE A N 1
ATOM 1680 C CA . PHE A 1 208 ? -18.782 -2.282 37.214 1.00 59.44 208 PHE A CA 1
ATOM 1681 C C . PHE A 1 208 ? -17.937 -3.524 36.930 1.00 59.44 208 PHE A C 1
ATOM 1683 O O . PHE A 1 208 ? -16.870 -3.728 37.500 1.00 59.44 208 PHE A O 1
ATOM 1690 N N . PHE A 1 209 ? -18.376 -4.327 35.960 1.00 56.00 209 PHE A N 1
ATOM 1691 C CA . PHE A 1 209 ? -17.520 -5.332 35.314 1.00 56.00 209 PHE A CA 1
ATOM 1692 C C . PHE A 1 209 ? -16.483 -4.708 34.368 1.00 56.00 209 PHE A C 1
ATOM 1694 O O . PHE A 1 209 ? -15.860 -5.415 33.575 1.00 56.00 209 PHE A O 1
ATOM 1701 N N . HIS A 1 210 ? -16.299 -3.388 34.434 1.00 47.28 210 HIS A N 1
ATOM 1702 C CA . HIS A 1 210 ? -15.379 -2.646 33.598 1.00 47.28 210 HIS A CA 1
ATOM 1703 C C . HIS A 1 210 ? -13.925 -2.912 34.004 1.00 47.28 210 HIS A C 1
ATOM 1705 O O . HIS A 1 210 ? -13.282 -2.100 34.659 1.00 47.28 210 HIS A O 1
ATOM 1711 N N . SER A 1 211 ? -13.373 -4.045 33.566 1.00 43.62 211 SER A N 1
ATOM 1712 C CA . SER A 1 211 ? -11.964 -4.064 33.181 1.00 43.62 211 SER A CA 1
ATOM 1713 C C . SER A 1 211 ? -11.814 -3.013 32.085 1.00 43.62 211 SER A C 1
ATOM 1715 O O . SER A 1 211 ? -12.518 -3.090 31.076 1.00 43.62 211 SER A O 1
ATOM 1717 N N . SER A 1 212 ? -10.985 -2.003 32.322 1.00 42.69 212 SER A N 1
ATOM 1718 C CA . SER A 1 212 ? -10.648 -0.956 31.361 1.00 42.69 212 SER A CA 1
ATOM 1719 C C . SER A 1 212 ? -10.478 -1.541 29.956 1.00 42.69 212 SER A C 1
ATOM 1721 O O . SER A 1 212 ? -9.644 -2.419 29.735 1.00 42.69 212 SER A O 1
ATOM 1723 N N . PHE A 1 213 ? -11.297 -1.086 29.001 1.00 39.38 213 PHE A N 1
ATOM 1724 C CA . PHE A 1 213 ? -11.111 -1.430 27.594 1.00 39.38 213 PHE A CA 1
ATOM 1725 C C . PHE A 1 213 ? -9.941 -0.596 27.069 1.00 39.38 213 PHE A C 1
ATOM 1727 O O . PHE A 1 213 ? -10.114 0.485 26.513 1.00 39.38 213 PHE A O 1
ATOM 1734 N N . ASN A 1 214 ? -8.728 -1.069 27.339 1.00 41.53 214 ASN A N 1
ATOM 1735 C CA . ASN A 1 214 ? -7.509 -0.449 26.851 1.00 41.53 214 ASN A CA 1
ATOM 1736 C C . ASN A 1 214 ? -7.282 -0.920 25.415 1.00 41.53 214 ASN A C 1
ATOM 1738 O O . ASN A 1 214 ? -6.736 -2.000 25.190 1.00 41.53 214 ASN A O 1
ATOM 1742 N N . TYR A 1 215 ? -7.712 -0.119 24.442 1.00 39.12 215 TYR A N 1
ATOM 1743 C CA . TYR A 1 215 ? -7.332 -0.348 23.055 1.00 39.12 215 TYR A CA 1
ATOM 1744 C C . TYR A 1 215 ? -6.002 0.351 22.778 1.00 39.12 215 TYR A C 1
ATOM 1746 O O . TYR A 1 215 ? -5.950 1.559 22.560 1.00 39.12 215 TYR A O 1
ATOM 1754 N N . LEU A 1 216 ? -4.916 -0.418 22.801 1.00 38.41 216 LEU A N 1
ATOM 1755 C CA . LEU A 1 216 ? -3.642 0.011 22.240 1.00 38.41 216 LEU A CA 1
ATOM 1756 C C . LEU A 1 216 ? -3.710 -0.225 20.731 1.00 38.41 216 LEU A C 1
ATOM 1758 O O . LEU A 1 216 ? -3.710 -1.371 20.282 1.00 38.41 216 LEU A O 1
ATOM 1762 N N . LEU A 1 217 ? -3.775 0.854 19.949 1.00 39.31 217 LEU A N 1
ATOM 1763 C CA . LEU A 1 217 ? -3.414 0.781 18.536 1.00 39.31 217 LEU A CA 1
ATOM 1764 C C . LEU A 1 217 ? -1.950 0.323 18.489 1.00 39.31 217 LEU A C 1
ATOM 1766 O O . LEU A 1 217 ? -1.099 1.037 19.022 1.00 39.31 217 LEU A O 1
ATOM 1770 N N . PRO A 1 218 ? -1.623 -0.848 17.915 1.00 37.66 218 PRO A N 1
ATOM 1771 C CA . PRO A 1 218 ? -0.227 -1.183 17.694 1.00 37.66 218 PRO A CA 1
ATOM 1772 C C . PRO A 1 218 ? 0.375 -0.088 16.811 1.00 37.66 218 PRO A C 1
ATOM 1774 O O . PRO A 1 218 ? -0.172 0.203 15.744 1.00 37.66 218 PRO A O 1
ATOM 1777 N N . GLU A 1 219 ? 1.470 0.530 17.264 1.00 41.88 219 GLU A N 1
ATOM 1778 C CA . GLU A 1 219 ? 2.266 1.444 16.447 1.00 41.88 219 GLU A CA 1
ATOM 1779 C C . GLU A 1 219 ? 2.680 0.704 15.177 1.00 41.88 219 GLU A C 1
ATOM 1781 O O . GLU A 1 219 ? 3.589 -0.128 15.171 1.00 41.88 219 GLU A O 1
ATOM 1786 N N . GLN A 1 220 ? 1.976 0.965 14.082 1.00 40.88 220 GLN A N 1
ATOM 1787 C CA . GLN A 1 220 ? 2.415 0.503 12.784 1.00 40.88 220 GLN A CA 1
ATOM 1788 C C . GLN A 1 220 ? 3.265 1.607 12.195 1.00 40.88 220 GLN A C 1
ATOM 1790 O O . GLN A 1 220 ? 2.743 2.627 11.744 1.00 40.88 220 GLN A O 1
ATOM 1795 N N . LYS A 1 221 ? 4.585 1.375 12.203 1.00 40.38 221 LYS A N 1
ATOM 1796 C CA . LYS A 1 221 ? 5.519 2.105 11.351 1.00 40.38 221 LYS A CA 1
ATOM 1797 C C . LYS A 1 221 ? 4.901 2.148 9.961 1.00 40.38 221 LYS A C 1
ATOM 1799 O O . LYS A 1 221 ? 4.681 1.106 9.341 1.00 40.38 221 LYS A O 1
ATOM 1804 N N . ILE A 1 222 ? 4.592 3.349 9.491 1.00 39.28 222 ILE A N 1
ATOM 1805 C CA . ILE A 1 222 ? 4.477 3.578 8.059 1.00 39.28 222 ILE A CA 1
ATOM 1806 C C . ILE A 1 222 ? 5.854 3.176 7.552 1.00 39.28 222 ILE A C 1
ATOM 1808 O O . ILE A 1 222 ? 6.829 3.855 7.858 1.00 39.28 222 ILE A O 1
ATOM 1812 N N . ASN A 1 223 ? 5.973 2.003 6.926 1.00 39.50 223 ASN A N 1
ATOM 1813 C CA . ASN A 1 223 ? 7.242 1.624 6.331 1.00 39.50 223 ASN A CA 1
ATOM 1814 C C . ASN A 1 223 ? 7.636 2.779 5.413 1.00 39.50 223 ASN A C 1
ATOM 1816 O O . ASN A 1 223 ? 6.862 3.157 4.529 1.00 39.50 223 ASN A O 1
ATOM 1820 N N . ASP A 1 224 ? 8.848 3.294 5.603 1.00 38.91 224 ASP A N 1
ATOM 1821 C CA . ASP A 1 224 ? 9.502 4.297 4.758 1.00 38.91 224 ASP A CA 1
ATOM 1822 C C . ASP A 1 224 ? 9.583 3.875 3.272 1.00 38.91 224 ASP A C 1
ATOM 1824 O O . ASP A 1 224 ? 10.156 4.579 2.451 1.00 38.91 224 ASP A O 1
ATOM 1828 N N . ASP A 1 225 ? 8.993 2.742 2.885 1.00 39.91 225 ASP A N 1
ATOM 1829 C CA . ASP A 1 225 ? 8.910 2.216 1.528 1.00 39.91 225 ASP A CA 1
ATOM 1830 C C . ASP A 1 225 ? 8.246 3.185 0.536 1.00 39.91 225 ASP A C 1
ATOM 1832 O O . ASP A 1 225 ? 8.549 3.118 -0.657 1.00 39.91 225 ASP A O 1
ATOM 1836 N N . PHE A 1 226 ? 7.380 4.096 1.001 1.00 39.53 226 PHE A N 1
ATOM 1837 C CA . PHE A 1 226 ? 6.726 5.076 0.126 1.00 39.53 226 PHE A CA 1
ATOM 1838 C C . PHE A 1 226 ? 7.647 6.258 -0.230 1.00 39.53 226 PHE A C 1
ATOM 1840 O O . PHE A 1 226 ? 7.765 6.617 -1.399 1.00 39.53 226 PHE A O 1
ATOM 1847 N N . LEU A 1 227 ? 8.367 6.834 0.744 1.00 39.47 227 LEU A N 1
ATOM 1848 C CA . LEU A 1 227 ? 9.237 8.005 0.526 1.00 39.47 227 LEU A CA 1
ATOM 1849 C C . LEU A 1 227 ? 10.709 7.643 0.285 1.00 39.47 227 LEU A C 1
ATOM 1851 O O . LEU A 1 227 ? 11.412 8.366 -0.421 1.00 39.47 227 LEU A O 1
ATOM 1855 N N . GLY A 1 228 ? 11.184 6.514 0.808 1.00 38.16 228 GLY A N 1
ATOM 1856 C CA . GLY A 1 228 ? 12.559 6.035 0.651 1.00 38.16 228 GLY A CA 1
ATOM 1857 C C . GLY A 1 228 ? 12.896 5.634 -0.787 1.00 38.16 228 GLY A C 1
ATOM 1858 O O . GLY A 1 228 ? 14.026 5.835 -1.230 1.00 38.16 228 GLY A O 1
ATOM 1859 N N . LYS A 1 229 ? 11.908 5.159 -1.562 1.00 41.56 229 LYS A N 1
ATOM 1860 C CA . LYS A 1 229 ? 12.080 4.858 -2.997 1.00 41.56 229 LYS A CA 1
ATOM 1861 C C . LYS A 1 229 ? 11.995 6.101 -3.888 1.00 41.56 229 LYS A C 1
ATOM 1863 O O . LYS A 1 229 ? 12.655 6.136 -4.924 1.00 41.56 229 LYS A O 1
ATOM 1868 N N . LEU A 1 230 ? 11.261 7.135 -3.467 1.00 37.81 230 LEU A N 1
ATOM 1869 C CA . LEU A 1 230 ? 11.218 8.444 -4.138 1.00 37.81 230 LEU A CA 1
ATOM 1870 C C . LEU A 1 230 ? 12.466 9.301 -3.838 1.00 37.81 230 LEU A C 1
ATOM 1872 O O . LEU A 1 230 ? 12.913 10.067 -4.691 1.00 37.81 230 LEU A O 1
ATOM 1876 N N . SER A 1 231 ? 13.080 9.130 -2.663 1.00 35.00 231 SER A N 1
ATOM 1877 C CA . SER A 1 231 ? 14.208 9.952 -2.190 1.00 35.00 231 SER A CA 1
ATOM 1878 C C . SER A 1 231 ? 15.575 9.584 -2.781 1.00 35.00 231 SER A C 1
ATOM 1880 O O . SER A 1 231 ? 16.546 10.306 -2.567 1.00 35.00 231 SER A O 1
ATOM 1882 N N . LEU A 1 232 ? 15.691 8.495 -3.548 1.00 34.47 232 LEU A N 1
ATOM 1883 C CA . LEU A 1 232 ? 16.989 8.033 -4.059 1.00 34.47 232 LEU A CA 1
ATOM 1884 C C . LEU A 1 232 ? 17.465 8.718 -5.351 1.00 34.47 232 LEU A C 1
ATOM 1886 O O . LEU A 1 232 ? 18.560 8.402 -5.815 1.00 34.47 232 LEU A O 1
ATOM 1890 N N . LYS A 1 233 ? 16.711 9.662 -5.939 1.00 39.47 233 LYS A N 1
ATOM 1891 C CA . LYS A 1 233 ? 17.174 10.376 -7.152 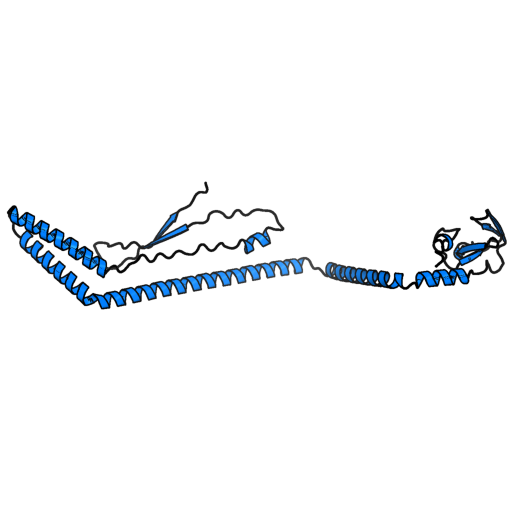1.00 39.47 233 LYS A CA 1
ATOM 1892 C C . LYS A 1 233 ? 16.975 11.888 -7.210 1.00 39.47 233 LYS A C 1
ATOM 1894 O O . LYS A 1 233 ? 17.540 12.503 -8.109 1.00 39.47 233 LYS A O 1
ATOM 1899 N N . VAL A 1 234 ? 16.272 12.520 -6.272 1.00 33.28 234 VAL A N 1
ATOM 1900 C CA . VAL A 1 234 ? 16.188 13.989 -6.235 1.00 33.28 234 VAL A CA 1
ATOM 1901 C C . VAL A 1 234 ? 16.286 14.449 -4.788 1.00 33.28 234 VAL A C 1
ATOM 1903 O O . VAL A 1 234 ? 15.382 14.239 -3.988 1.00 33.28 234 VAL A O 1
ATOM 1906 N N . GLY A 1 235 ? 17.432 15.034 -4.442 1.00 33.69 235 GLY A N 1
ATOM 1907 C CA . GLY A 1 235 ? 17.702 15.533 -3.104 1.00 33.69 235 GLY A CA 1
ATOM 1908 C C . GLY A 1 235 ? 16.717 16.624 -2.694 1.00 33.69 235 GLY A C 1
ATOM 1909 O O . GLY A 1 235 ? 16.680 17.689 -3.304 1.00 33.69 235 GLY A O 1
ATOM 1910 N N . LYS A 1 236 ? 15.952 16.344 -1.638 1.00 30.19 236 LYS A N 1
ATOM 1911 C CA . LYS A 1 236 ? 15.582 17.251 -0.543 1.00 30.19 236 LYS A CA 1
ATOM 1912 C C . LYS A 1 236 ? 14.883 16.405 0.520 1.00 30.19 236 LYS A C 1
ATOM 1914 O O . LYS A 1 236 ? 13.822 15.843 0.274 1.00 30.19 236 LYS A O 1
ATOM 1919 N N . GLN A 1 237 ? 15.534 16.276 1.673 1.00 30.38 237 GLN A N 1
ATOM 1920 C CA . GLN A 1 237 ? 14.984 15.634 2.862 1.00 30.38 237 GLN A CA 1
ATOM 1921 C C . GLN A 1 237 ? 13.674 16.329 3.242 1.00 30.38 237 GLN A C 1
ATOM 1923 O O . GLN A 1 237 ? 13.690 17.485 3.658 1.00 30.38 237 GLN A O 1
ATOM 1928 N N . PHE A 1 238 ? 12.552 15.628 3.115 1.00 29.30 238 PHE A N 1
ATOM 1929 C CA . PHE A 1 238 ? 11.383 15.932 3.927 1.00 29.30 238 PHE A CA 1
ATOM 1930 C C . PHE A 1 238 ? 11.602 15.250 5.274 1.00 29.30 238 PHE A C 1
ATOM 1932 O O . PHE A 1 238 ? 11.568 14.026 5.376 1.00 29.30 238 PHE A O 1
ATOM 1939 N N . THR A 1 239 ? 11.900 16.042 6.299 1.00 30.41 239 THR A N 1
ATOM 1940 C CA . THR A 1 239 ? 11.858 15.590 7.689 1.00 30.41 239 THR A CA 1
ATOM 1941 C C . THR A 1 239 ? 10.401 15.288 8.052 1.00 30.41 239 THR A C 1
ATOM 1943 O O . THR A 1 239 ? 9.570 16.187 7.908 1.00 30.41 239 THR A O 1
ATOM 1946 N N . PRO A 1 240 ? 10.057 14.072 8.512 1.00 34.44 240 PRO A N 1
ATOM 1947 C CA . PRO A 1 240 ? 8.734 13.812 9.051 1.00 34.44 240 PRO A CA 1
ATOM 1948 C C . PRO A 1 240 ? 8.611 14.562 10.379 1.00 34.44 240 PRO A C 1
ATOM 1950 O O . PRO A 1 240 ? 9.242 14.211 11.377 1.00 34.44 240 PRO A O 1
ATOM 1953 N N . GLU A 1 241 ? 7.846 15.649 10.379 1.00 35.06 241 GLU A N 1
ATOM 1954 C CA . GLU A 1 241 ? 7.504 16.361 11.602 1.00 35.06 241 GLU A CA 1
ATOM 1955 C C . GLU A 1 241 ? 6.538 15.508 12.438 1.00 35.06 241 GLU A C 1
ATOM 1957 O O . GLU A 1 241 ? 5.423 15.231 12.014 1.00 35.06 241 GLU A O 1
ATOM 1962 N N . LYS A 1 242 ? 7.015 15.123 13.631 1.00 33.12 242 LYS A N 1
ATOM 1963 C CA . LYS A 1 242 ? 6.283 14.801 14.874 1.00 33.12 242 LYS A CA 1
ATOM 1964 C C . LYS A 1 242 ? 5.147 13.765 14.787 1.00 33.12 242 LYS A C 1
ATOM 1966 O O . LYS A 1 242 ? 4.063 14.020 14.281 1.00 33.12 242 LYS A O 1
ATOM 1971 N N . PHE A 1 243 ? 5.374 12.622 15.433 1.00 36.94 243 PHE A N 1
ATOM 1972 C CA . PHE A 1 243 ? 4.352 11.611 15.711 1.00 36.94 243 PHE A CA 1
ATOM 1973 C C . PHE A 1 243 ? 3.653 11.915 17.047 1.00 36.94 243 PHE A C 1
ATOM 1975 O O . PHE A 1 243 ? 4.325 12.192 18.041 1.00 36.94 243 PHE A O 1
ATOM 1982 N N . GLU A 1 244 ? 2.320 11.855 17.080 1.00 31.44 244 GLU A N 1
ATOM 1983 C CA . GLU A 1 244 ? 1.515 12.031 18.297 1.00 31.44 244 GLU A CA 1
ATOM 1984 C C . GLU A 1 244 ? 0.972 10.687 18.800 1.00 31.44 244 GLU A C 1
ATOM 1986 O O . GLU A 1 244 ? 0.426 9.888 18.036 1.00 31.44 244 GLU A O 1
ATOM 1991 N N . GLN A 1 245 ? 1.103 10.449 20.106 1.00 32.34 245 GLN A N 1
ATOM 1992 C CA . GLN A 1 245 ? 0.490 9.322 20.803 1.00 32.34 245 GLN A CA 1
ATOM 1993 C C . GLN A 1 245 ? -0.897 9.744 21.306 1.00 32.34 245 GLN A C 1
ATOM 1995 O O . GLN A 1 245 ? -1.023 10.718 22.052 1.00 32.34 245 GLN A O 1
ATOM 2000 N N . PHE A 1 246 ? -1.941 9.002 20.925 1.00 33.25 246 PHE A N 1
ATOM 2001 C CA . PHE A 1 246 ? -3.313 9.269 21.363 1.00 33.25 246 PHE A CA 1
ATOM 2002 C C . PHE A 1 246 ? -3.717 8.311 22.480 1.00 33.25 246 PHE A C 1
ATOM 2004 O O . PHE A 1 246 ? -3.772 7.099 22.278 1.00 33.25 246 PHE A O 1
ATOM 2011 N N . THR A 1 247 ? -4.053 8.862 23.647 1.00 31.55 247 THR A N 1
ATOM 2012 C CA . THR A 1 247 ? -4.700 8.108 24.727 1.00 31.55 247 THR A CA 1
ATOM 2013 C C . THR A 1 247 ? -6.164 8.529 24.792 1.00 31.55 247 THR A C 1
ATOM 2015 O O . THR A 1 247 ? -6.466 9.697 25.044 1.00 31.55 247 THR A O 1
ATOM 2018 N N . ILE A 1 248 ? -7.079 7.592 24.525 1.00 34.75 248 ILE A N 1
ATOM 2019 C CA . ILE A 1 248 ? -8.522 7.820 24.670 1.00 34.75 248 ILE A CA 1
ATOM 2020 C C . ILE A 1 248 ? -8.929 7.324 26.053 1.00 34.75 248 ILE A C 1
ATOM 2022 O O . ILE A 1 248 ? -8.974 6.118 26.298 1.00 34.75 248 ILE A O 1
ATOM 2026 N N . THR A 1 249 ? -9.248 8.258 26.946 1.00 32.03 249 THR A N 1
ATOM 2027 C CA . THR A 1 249 ? -9.773 7.946 28.276 1.00 32.03 249 THR A CA 1
ATOM 2028 C C . THR A 1 249 ? -11.275 8.196 28.266 1.00 32.03 249 THR A C 1
ATOM 2030 O O . THR A 1 249 ? -11.732 9.315 28.031 1.00 32.03 249 THR A O 1
ATOM 2033 N N . VAL A 1 250 ? -12.064 7.149 28.506 1.00 32.44 250 VAL A N 1
ATOM 2034 C CA . VAL A 1 250 ? -13.519 7.273 28.648 1.00 32.44 250 VAL A CA 1
ATOM 2035 C C . VAL A 1 250 ? -13.837 7.532 30.117 1.00 32.44 250 VAL A C 1
ATOM 2037 O O . VAL A 1 250 ? -13.709 6.630 30.946 1.00 32.44 250 VAL A O 1
ATOM 2040 N N . ILE A 1 251 ? -14.240 8.762 30.444 1.00 32.44 251 ILE A N 1
ATOM 2041 C CA . ILE A 1 251 ? -14.590 9.160 31.813 1.00 32.44 251 ILE A CA 1
ATOM 2042 C C . ILE A 1 251 ? -16.119 9.204 31.947 1.00 32.44 251 ILE A C 1
ATOM 2044 O O . ILE A 1 251 ? -16.778 9.956 31.224 1.00 32.44 251 ILE A O 1
ATOM 2048 N N . PRO A 1 252 ? -16.728 8.438 32.871 1.00 32.62 252 PRO A N 1
ATOM 2049 C CA . PRO A 1 252 ? -18.151 8.562 33.146 1.00 32.62 252 PRO A CA 1
ATOM 2050 C C . PRO A 1 252 ? -18.420 9.830 33.968 1.00 32.62 252 PRO A C 1
ATOM 2052 O O . PRO A 1 252 ? -18.098 9.898 35.153 1.00 32.62 252 PRO A O 1
ATOM 2055 N N . CYS A 1 253 ? -19.053 10.835 33.362 1.00 32.09 253 CYS A N 1
ATOM 2056 C CA . CYS A 1 253 ? -19.539 12.014 34.077 1.00 32.09 253 CYS A CA 1
ATOM 2057 C C . CYS A 1 253 ? -21.003 11.825 34.514 1.00 32.09 253 CYS A C 1
ATOM 2059 O O . CYS A 1 253 ? -21.893 11.611 33.688 1.00 32.09 253 CYS A O 1
ATOM 2061 N N . TRP A 1 254 ? -21.277 11.960 35.812 1.00 36.72 254 TRP A N 1
ATOM 2062 C CA . TRP A 1 254 ? -22.642 12.023 36.339 1.00 36.72 254 TRP A CA 1
ATOM 2063 C C . TRP A 1 254 ? -23.003 13.484 36.610 1.00 36.72 254 TRP A C 1
ATOM 2065 O O . TRP A 1 254 ? -22.642 14.053 37.637 1.00 36.72 254 TRP A O 1
ATOM 2075 N N . GLY A 1 255 ? -23.702 14.113 35.662 1.00 31.97 255 GLY A N 1
ATOM 2076 C CA . GLY A 1 255 ? -24.338 15.411 35.879 1.00 31.97 255 GLY A CA 1
ATOM 2077 C C . GLY A 1 255 ? -25.617 15.233 36.697 1.00 31.97 255 GLY A C 1
ATOM 2078 O O . GLY A 1 255 ? -26.502 14.473 36.312 1.00 31.97 255 GLY A O 1
ATOM 2079 N N . THR A 1 256 ? -25.746 15.960 37.802 1.00 34.31 256 THR A N 1
ATOM 2080 C CA . THR A 1 256 ? -26.806 15.856 38.826 1.00 34.31 256 THR A CA 1
ATOM 2081 C C . THR A 1 256 ? -28.248 16.122 38.357 1.00 34.31 256 THR A C 1
ATOM 2083 O O . THR A 1 256 ? -29.139 16.234 39.195 1.00 34.31 256 THR A O 1
ATOM 2086 N N . ARG A 1 257 ? -28.541 16.226 37.051 1.00 31.91 257 ARG A N 1
ATOM 2087 C CA . ARG A 1 257 ? -29.893 16.561 36.556 1.00 31.91 257 ARG A CA 1
ATOM 2088 C C . ARG A 1 257 ? -30.464 15.722 35.414 1.00 31.91 257 ARG A C 1
ATOM 2090 O O . ARG A 1 257 ? -31.598 15.971 35.025 1.00 31.91 257 ARG A O 1
ATOM 2097 N N . ALA A 1 258 ? -29.778 14.696 34.927 1.00 32.56 258 ALA A N 1
ATOM 2098 C CA . ALA A 1 258 ? -30.414 13.715 34.050 1.00 32.56 258 ALA A CA 1
ATOM 2099 C C . ALA A 1 258 ? -29.648 12.397 34.113 1.00 32.56 258 ALA A C 1
ATOM 2101 O O . ALA A 1 258 ? -28.457 12.357 33.815 1.00 32.56 258 ALA A O 1
ATOM 2102 N N . LEU A 1 259 ? -30.346 11.327 34.489 1.00 31.69 259 LEU A N 1
ATOM 2103 C CA . LEU A 1 259 ? -29.896 9.939 34.384 1.00 31.69 259 LEU A CA 1
ATOM 2104 C C . LEU A 1 259 ? -29.812 9.534 32.901 1.00 31.69 259 LEU A C 1
ATOM 2106 O O . LEU A 1 259 ? -30.616 8.749 32.411 1.00 31.69 259 LEU A O 1
ATOM 2110 N N . ILE A 1 260 ? -28.865 10.117 32.172 1.00 29.55 260 ILE A N 1
ATOM 2111 C CA . ILE A 1 260 ? -28.471 9.707 30.824 1.00 29.55 260 ILE A CA 1
ATOM 2112 C C . ILE A 1 260 ? -26.949 9.543 30.867 1.00 29.55 260 ILE A C 1
ATOM 2114 O O . ILE A 1 260 ? -26.264 10.524 31.172 1.00 29.55 260 ILE A O 1
ATOM 2118 N N . PRO A 1 261 ? -26.394 8.352 30.576 1.00 30.47 261 PRO A N 1
ATOM 2119 C CA . PRO A 1 261 ? -24.953 8.185 30.453 1.00 30.47 261 PRO A CA 1
ATOM 2120 C C . PRO A 1 261 ? -24.453 9.074 29.311 1.00 30.47 261 PRO A C 1
ATOM 2122 O O . PRO A 1 261 ? -24.709 8.803 28.138 1.00 30.47 261 PRO A O 1
ATOM 2125 N N . LYS A 1 262 ? -23.759 10.163 29.642 1.00 29.34 262 LYS A N 1
ATOM 2126 C CA . LYS A 1 262 ? -22.936 10.879 28.669 1.00 29.34 262 LYS A CA 1
ATOM 2127 C C . LYS A 1 262 ? -21.564 10.222 28.673 1.00 29.34 262 LYS A C 1
ATOM 2129 O O . LYS A 1 262 ? -20.862 10.254 29.679 1.00 29.34 262 LYS A O 1
ATOM 2134 N N . VAL A 1 263 ? -21.203 9.613 27.550 1.00 33.41 263 VAL A N 1
ATOM 2135 C CA . VAL A 1 263 ? -19.825 9.204 27.272 1.00 33.41 263 VAL A CA 1
ATOM 2136 C C . VAL A 1 263 ? -19.084 10.471 26.858 1.00 33.41 263 VAL A C 1
ATOM 2138 O O . VAL A 1 263 ? -19.316 10.988 25.767 1.00 33.41 263 VAL A O 1
ATOM 2141 N N . ILE A 1 264 ? -18.251 11.015 27.744 1.00 33.09 264 ILE A N 1
ATOM 2142 C CA . ILE A 1 264 ? -17.281 12.042 27.364 1.00 33.09 264 ILE A CA 1
ATOM 2143 C C . ILE A 1 264 ? -16.006 11.298 26.965 1.00 33.09 264 ILE A C 1
ATOM 2145 O O . ILE A 1 264 ? -15.392 10.618 27.787 1.00 33.09 264 ILE A O 1
ATOM 2149 N N . CYS A 1 265 ? -15.643 11.388 25.686 1.00 33.34 265 CYS A N 1
ATOM 2150 C CA . CYS A 1 265 ? -14.320 10.992 25.217 1.00 33.34 265 CYS A CA 1
ATOM 2151 C C . CYS A 1 265 ? -13.369 12.164 25.447 1.00 33.34 265 CYS A C 1
ATOM 2153 O O . CYS A 1 265 ? -13.476 13.177 24.756 1.00 33.34 265 CYS A O 1
ATOM 2155 N N . GLU A 1 266 ? -12.437 12.026 26.385 1.00 31.81 266 GLU A N 1
ATOM 2156 C CA . GLU A 1 266 ? -11.306 12.944 26.487 1.00 31.81 266 GLU A CA 1
ATOM 2157 C C . GLU A 1 266 ? -10.127 12.356 25.711 1.00 31.81 266 GLU A C 1
ATOM 2159 O O . GLU A 1 266 ? -9.587 11.302 26.057 1.00 31.81 266 GLU A O 1
ATOM 2164 N N . VAL A 1 267 ? -9.748 13.035 24.628 1.00 34.59 267 VAL A N 1
ATOM 2165 C CA . VAL A 1 267 ? -8.542 12.724 23.857 1.00 34.59 267 VAL A CA 1
ATOM 2166 C C . VAL A 1 267 ? -7.400 13.523 24.468 1.00 34.59 267 VAL A C 1
ATOM 2168 O O . VAL A 1 267 ? -7.377 14.747 24.363 1.00 34.59 267 VAL A O 1
ATOM 2171 N N . HIS A 1 268 ? -6.458 12.838 25.110 1.00 33.56 268 HIS A N 1
ATOM 2172 C CA . HIS A 1 268 ? -5.222 13.460 25.568 1.00 33.56 268 HIS A CA 1
ATOM 2173 C C . HIS A 1 268 ? -4.130 13.189 24.530 1.00 33.56 268 HIS A C 1
ATOM 2175 O O . HIS A 1 268 ? -3.741 12.037 24.319 1.00 33.56 268 HIS A O 1
ATOM 2181 N N . ALA A 1 269 ? -3.656 14.251 23.879 1.00 32.31 269 ALA A N 1
ATOM 2182 C CA . ALA A 1 269 ? -2.449 14.224 23.063 1.00 32.31 269 ALA A CA 1
ATOM 2183 C C . ALA A 1 269 ? -1.259 14.588 23.960 1.00 32.31 269 ALA A C 1
ATOM 2185 O O . ALA A 1 269 ? -1.239 15.664 24.560 1.00 32.31 269 ALA A O 1
ATOM 2186 N N . GLN A 1 270 ? -0.281 13.693 24.087 1.00 33.94 270 GLN A N 1
ATOM 2187 C CA . GLN A 1 270 ? 1.004 14.021 24.703 1.00 33.94 270 GLN A CA 1
ATOM 2188 C C . GLN A 1 270 ? 2.048 14.172 23.602 1.00 33.94 270 GLN A C 1
ATOM 2190 O O . GLN A 1 270 ? 2.368 13.221 22.890 1.00 33.94 270 GLN A O 1
ATOM 2195 N N . THR A 1 271 ? 2.579 15.384 23.458 1.00 30.89 271 THR A N 1
ATOM 2196 C CA . THR A 1 271 ? 3.693 15.669 22.554 1.00 30.89 271 THR A CA 1
ATOM 2197 C C . THR A 1 271 ? 4.993 15.296 23.265 1.00 30.89 271 THR A C 1
ATOM 2199 O O . THR A 1 271 ? 5.411 15.981 24.197 1.00 30.89 271 THR A O 1
ATOM 2202 N N . LEU A 1 272 ? 5.643 14.207 22.852 1.00 31.72 272 LEU A N 1
ATOM 2203 C CA . LEU A 1 272 ? 6.986 13.881 23.335 1.00 31.72 272 LEU A CA 1
ATOM 2204 C C . LEU A 1 272 ? 8.001 14.737 22.569 1.00 31.72 272 LEU A C 1
ATOM 2206 O O . LEU A 1 272 ? 8.188 14.581 21.363 1.00 31.72 272 LEU A O 1
ATOM 2210 N N . THR A 1 273 ? 8.642 15.678 23.261 1.00 28.72 273 THR A N 1
ATOM 2211 C CA . THR A 1 273 ? 9.808 16.390 22.726 1.00 28.72 273 THR A CA 1
ATOM 2212 C C . THR A 1 273 ? 11.022 15.463 22.735 1.00 28.72 273 THR A C 1
ATOM 2214 O O . THR A 1 273 ? 11.276 14.842 23.770 1.00 28.72 273 THR A O 1
ATOM 2217 N N . PRO A 1 274 ? 11.785 15.369 21.634 1.00 34.06 274 PRO A N 1
ATOM 2218 C CA . PRO A 1 274 ? 12.982 14.545 21.604 1.00 34.06 274 PRO A CA 1
ATOM 2219 C C . PRO A 1 274 ? 14.066 15.155 22.500 1.00 34.06 274 PRO A C 1
ATOM 2221 O O . PRO A 1 274 ? 14.350 16.351 22.416 1.00 34.06 274 PRO A O 1
ATOM 2224 N N . SER A 1 275 ? 14.621 14.311 23.367 1.00 35.78 275 SER A N 1
ATOM 2225 C CA . SER A 1 275 ? 15.863 14.509 24.120 1.00 35.78 275 SER A CA 1
ATOM 2226 C C . SER A 1 275 ? 17.089 14.338 23.233 1.00 35.78 275 SER A C 1
ATOM 2228 O O . SER A 1 275 ? 17.092 13.329 22.488 1.00 35.78 275 SER A O 1
#

Sequence (275 aa):
MLMLDDELFKCKFCQKTLNDPRILPCGESICSTCVPAGCKRLKCKSCHEKHPVPQKGFVANKCLAKSLESTLDSEDLKPRFKEYQLQVKDITSKMDRIQNLCAQSEISNYCSNLINQIDLQYEYTVQRISDLRHKLIQDARAYEHTCNVKLLENKNTIETNLQNLREISGKIRTKCQKNIFSKQEINEIEMLKIKFDDQEKKLMKNIFFHSSFNYLLPEQKINDDFLGKLSLKVGKQFTPEKFEQFTITVIPCWGTRALIPKVICEVHAQTLTPS

InterPro domains:
  IPR013083 Zinc finger, RING/FYVE/PHD-type [G3DSA:3.30.40.10] (4-82)

Radius of gyration: 52.7 Å; chains: 1; bounding box: 104×42×142 Å

Foldseek 3Di:
DPPDPPQLQAAQQPRDGADQWFAFPVRHTHHPVSDDPPDQWDQGNPVRDTGGADPVGGDTPVVSVVVVVCVVVPPVVVVVVVVVVVVVVVVVVVVVCVVPDDVVVVVVVVVVVVVVVVVVVVVVVVVVVVVVVVVVVVVVVVVVVVLVVLCVVCVVVLVVLVVVLVVLVVVLVVLVPDPDDDPVSVVVSVVSVVVNVVSVVVSCVSNCPDPDPDDDPPPDPPPCVVVVVVPPPDDDDDDPPFDWDWDWDFDFDDDPPDPDTDGDTDIDTDGDDDD

pLDDT: mean 71.57, std 22.07, range [28.72, 93.94]

Organism: Brachionus plicatilis (NCBI:txid10195)

Secondary structure (DSSP, 8-state):
-----GGGSB-TTT-SBPSSEEE-TTS-EEEGGGS-TT-SEEE-TTT--EEEPPTT-SEE-HHHHHHHHHHHT-TTHHHHHHHHHHHHHHHHHHHHHHHT--HHHHHHHHHHHHHHHHHHHHHHHHHHHHHHHHHHHHHHHHHHHHHHHHHHHTHHHHHHHHHHHHHHHHHHHHHHT-SS--HHHHHHHHHHHHHHHHHHHHHHHHH----------------TTTTTTTTTSS----------EEEEEEEEE--TT----EEEEEEEEE-----